Protein AF-A0A9P6BAH3-F1 (afdb_monomer_lite)

pLDDT: mean 80.82, std 15.64, range [37.38, 98.0]

Radius of gyration: 40.88 Å; chains: 1; bounding box: 86×35×108 Å

InterPro domains:
  IPR013950 Kinetochore Mis14/Nsl1 [PF08641] (66-162)
  IPR013950 Kinetochore Mis14/Nsl1 [PTHR31749] (7-194)

Secondary structure (DSSP, 8-state):
-----TTGGGPEEES-HHHHHHHHHHHHHHHHHHHHHHH-TTS-HHHHHHHHHHHHHHHHHHHHHHGGGEEETTB-TTT---TTSPPPP-HHHHHHHHHHHHHHHHHHHHHHHHHHHHHHHHHHHHHHHHHHHHHHHHHS-------------S--TTHHHHHHHHHHHHHHHHHHHHHHHHHHHHHHHHHHHHHHHHHH--

Organism: NCBI:txid1448309

Sequence (202 aa):
MDSPSREESSLIEIGTHEDWEQIKRNFADAIDVVLDAQLGPNASGAVREALRQHLFVWRDATFGLARSNIRVNGVNPDEAPDEQDMEPFDERLNLNVWALDHERHAWDGRLAELRRNGPQKLREITEEVLQSERTAEYQLPTLVGDEEDYNYPPNIPRLEEVIHTHHETMVQGQDIRARAPRLIGEVERALELVVEMGRLEG

Foldseek 3Di:
DDDPDPVLPQAAEDAAPVVVVVVLVVVLVVVLVVLCVVCDPPHDPVVSVVVSVVVVVVSVVVCVVCQVRYDYNNHRPVPDDDPPPDDRDDPVVVVVVVVVVVVVVVVVVVVVVCVVCVVVVVVVVVVVVVVVVVVVVVVPPPCPDDPDDPPPVPDPDCPVVVVVVVVVVVVVVVVCVVCVVVVVVVVVVVVVVVVVVVVVVD

Structure (mmCIF, N/CA/C/O backbone):
data_AF-A0A9P6BAH3-F1
#
_entry.id   AF-A0A9P6BAH3-F1
#
loop_
_atom_site.group_PDB
_atom_site.id
_atom_site.type_symbol
_atom_site.label_atom_id
_atom_site.label_alt_id
_atom_site.label_comp_id
_atom_site.label_asym_id
_atom_site.label_entity_id
_atom_site.label_seq_id
_atom_site.pdbx_PDB_ins_code
_atom_site.Cartn_x
_atom_site.Cartn_y
_atom_site.Cartn_z
_atom_site.occupancy
_atom_site.B_iso_or_equiv
_atom_site.auth_seq_id
_atom_site.auth_comp_id
_atom_site.auth_asym_id
_atom_site.auth_atom_id
_atom_site.pdbx_PDB_model_num
ATOM 1 N N . MET A 1 1 ? 20.891 -6.153 8.790 1.00 37.38 1 MET A N 1
ATOM 2 C CA . MET A 1 1 ? 19.708 -6.936 8.388 1.00 37.38 1 MET A CA 1
ATOM 3 C C . MET A 1 1 ? 18.993 -7.303 9.665 1.00 37.38 1 MET A C 1
ATOM 5 O O . MET A 1 1 ? 19.229 -8.372 10.211 1.00 37.38 1 MET A O 1
ATOM 9 N N . ASP A 1 2 ? 18.207 -6.360 10.171 1.00 39.91 2 ASP A N 1
ATOM 10 C CA . ASP A 1 2 ? 17.298 -6.619 11.278 1.00 39.91 2 ASP A CA 1
ATOM 11 C C . ASP A 1 2 ? 16.067 -7.289 10.678 1.00 39.91 2 ASP A C 1
ATOM 13 O O . ASP A 1 2 ? 15.438 -6.764 9.761 1.00 39.91 2 ASP A O 1
ATOM 17 N N . SER A 1 3 ? 15.815 -8.524 11.098 1.00 41.78 3 SER A N 1
ATOM 18 C CA . SER A 1 3 ? 14.580 -9.221 10.746 1.00 41.78 3 SER A CA 1
ATOM 19 C C . SER A 1 3 ? 13.432 -8.501 11.458 1.00 41.78 3 SER A C 1
ATOM 21 O O . SER A 1 3 ? 13.612 -8.206 12.641 1.00 41.78 3 SER A O 1
ATOM 23 N N . PRO A 1 4 ? 12.281 -8.225 10.814 1.00 50.22 4 PRO A N 1
ATOM 24 C CA . PRO A 1 4 ? 11.117 -7.750 11.546 1.00 50.22 4 PRO A CA 1
ATOM 25 C C . PRO A 1 4 ? 10.772 -8.824 12.573 1.00 50.22 4 PRO A C 1
ATOM 27 O O . PRO A 1 4 ? 10.542 -9.996 12.249 1.00 50.22 4 PRO A O 1
ATOM 30 N N . SER A 1 5 ? 10.909 -8.444 13.835 1.00 44.91 5 SER A N 1
ATOM 31 C CA . SER A 1 5 ? 10.737 -9.317 14.977 1.00 44.91 5 SER A CA 1
ATOM 32 C C . SER A 1 5 ? 9.356 -9.952 14.909 1.00 44.91 5 SER A C 1
ATOM 34 O O . SER A 1 5 ? 8.346 -9.286 14.709 1.00 44.91 5 SER A O 1
ATOM 36 N N . ARG A 1 6 ? 9.318 -11.259 15.150 1.00 44.72 6 ARG A N 1
ATOM 37 C CA . ARG A 1 6 ? 8.140 -12.139 15.242 1.00 44.72 6 ARG A CA 1
ATOM 38 C C . ARG A 1 6 ? 7.084 -11.704 16.285 1.00 44.72 6 ARG A C 1
ATOM 40 O O . ARG A 1 6 ? 6.179 -12.469 16.588 1.00 44.72 6 ARG A O 1
ATOM 47 N N . GLU A 1 7 ? 7.237 -10.519 16.864 1.00 48.88 7 GLU A N 1
ATOM 48 C CA . GLU A 1 7 ? 6.351 -9.881 17.837 1.00 48.88 7 GLU A CA 1
ATOM 49 C C . GLU A 1 7 ? 5.241 -9.062 17.158 1.00 48.88 7 GLU A C 1
ATOM 51 O O . GLU A 1 7 ? 4.189 -8.861 17.756 1.00 48.88 7 GLU A O 1
ATOM 56 N N . GLU A 1 8 ? 5.407 -8.671 15.889 1.00 51.00 8 GLU A N 1
ATOM 57 C CA . GLU A 1 8 ? 4.373 -7.946 15.130 1.00 51.00 8 GLU A CA 1
ATOM 58 C C . GLU A 1 8 ? 3.183 -8.836 14.721 1.00 51.00 8 GLU A C 1
ATOM 60 O O . GLU A 1 8 ? 2.104 -8.334 14.427 1.00 51.00 8 GLU A O 1
ATOM 65 N N . SER A 1 9 ? 3.322 -10.168 14.756 1.00 52.59 9 SER A N 1
ATOM 66 C CA . SER A 1 9 ? 2.294 -11.100 14.258 1.00 52.59 9 SER A CA 1
ATOM 67 C C . SER A 1 9 ? 1.081 -11.300 15.178 1.00 52.59 9 SER A C 1
ATOM 69 O O . SER A 1 9 ? 0.198 -12.086 14.840 1.00 52.59 9 SER A O 1
ATOM 71 N N . SER A 1 10 ? 1.047 -10.647 16.342 1.00 61.16 10 SER A N 1
ATOM 72 C CA . SER A 1 10 ? -0.058 -10.760 17.309 1.00 61.16 10 SER A CA 1
ATOM 73 C C . SER A 1 10 ? -0.828 -9.452 17.509 1.00 61.16 10 SER A C 1
ATOM 75 O O . SER A 1 10 ? -1.745 -9.422 18.330 1.00 61.16 10 SER A O 1
ATOM 77 N N . LEU A 1 11 ? -0.461 -8.378 16.800 1.00 69.31 11 LEU A N 1
ATOM 78 C CA . LEU A 1 11 ? -1.165 -7.103 16.889 1.00 69.31 11 LEU A CA 1
ATOM 79 C C . LEU A 1 11 ? -2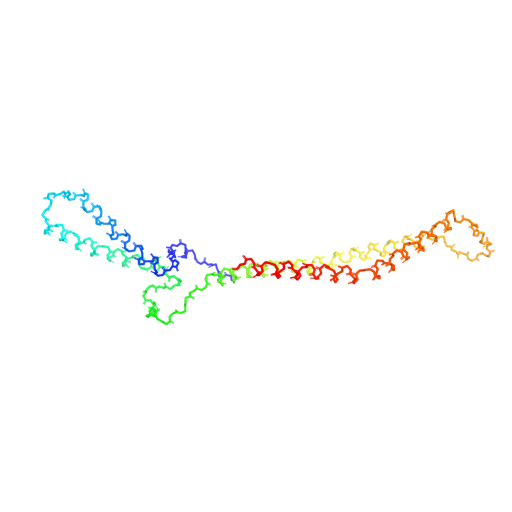.343 -7.082 15.916 1.00 69.31 11 LEU A C 1
ATOM 81 O O . LEU A 1 11 ? -2.218 -7.441 14.748 1.00 69.31 11 LEU A O 1
ATOM 85 N N . ILE A 1 12 ? -3.500 -6.666 16.424 1.00 77.62 12 ILE A N 1
ATOM 86 C CA . ILE A 1 12 ? -4.718 -6.496 15.639 1.00 77.62 12 ILE A CA 1
ATOM 87 C C . ILE A 1 12 ? -4.767 -5.041 15.187 1.00 77.62 12 ILE A C 1
ATOM 89 O O . ILE A 1 12 ? -4.839 -4.128 16.012 1.00 77.62 12 ILE A O 1
ATOM 93 N N . GLU A 1 13 ? -4.729 -4.829 13.878 1.00 79.25 13 GLU A N 1
ATOM 94 C CA . GLU A 1 13 ? -4.853 -3.507 13.274 1.00 79.25 13 GLU A CA 1
ATOM 95 C C . GLU A 1 13 ? -6.313 -3.240 12.908 1.00 79.25 13 GLU A C 1
ATOM 97 O O . GLU A 1 13 ? -6.967 -4.044 12.241 1.00 79.25 13 GLU A O 1
ATOM 102 N N . ILE A 1 14 ? -6.831 -2.110 13.377 1.00 80.75 14 ILE A N 1
ATOM 103 C CA . ILE A 1 14 ? -8.156 -1.599 13.043 1.00 80.75 14 ILE A CA 1
ATOM 104 C C . ILE A 1 14 ? -7.947 -0.362 12.175 1.00 80.75 14 ILE A C 1
ATOM 106 O O . ILE A 1 14 ? -7.228 0.558 12.575 1.00 80.75 14 ILE A O 1
ATOM 110 N N . GLY A 1 15 ? -8.560 -0.367 10.987 1.00 69.38 15 GLY A N 1
ATOM 111 C CA . GLY A 1 15 ? -8.357 0.663 9.966 1.00 69.38 15 GLY A CA 1
ATOM 112 C C . GLY A 1 15 ? -8.728 2.058 10.460 1.00 69.38 15 GLY A C 1
ATOM 113 O O . GLY A 1 15 ? -7.911 2.971 10.397 1.00 69.38 15 GLY A O 1
ATOM 114 N N . THR A 1 16 ? -9.922 2.218 11.039 1.00 75.25 16 THR A N 1
ATOM 115 C CA . THR A 1 16 ? -10.398 3.529 11.503 1.00 75.25 16 THR A CA 1
ATOM 116 C C . THR A 1 16 ? -10.801 3.544 12.979 1.00 75.25 16 THR A C 1
ATOM 118 O O . THR A 1 16 ? -11.166 2.527 13.574 1.00 75.25 16 THR A O 1
ATOM 121 N N . HIS A 1 17 ? -10.762 4.731 13.597 1.00 76.56 17 HIS A N 1
ATOM 122 C CA . HIS A 1 17 ? -11.306 4.920 14.947 1.00 76.56 17 HIS A CA 1
ATOM 123 C C . HIS A 1 17 ? -12.830 4.739 14.978 1.00 76.56 17 HIS A C 1
ATOM 125 O O . HIS A 1 17 ? -13.379 4.233 15.955 1.00 76.56 17 HIS A O 1
ATOM 131 N N . GLU A 1 18 ? -13.508 5.073 13.878 1.00 78.81 18 GLU A N 1
ATOM 132 C CA . GLU A 1 18 ? -14.941 4.836 13.724 1.00 78.81 18 GLU A CA 1
ATOM 133 C C . GLU A 1 18 ? -15.273 3.340 13.761 1.00 78.81 18 GLU A C 1
ATOM 135 O O . GLU A 1 18 ? -16.204 2.948 14.467 1.00 78.81 18 GLU A O 1
ATOM 140 N N . ASP A 1 19 ? -14.468 2.500 13.102 1.00 82.31 19 ASP A N 1
ATOM 141 C CA . ASP A 1 19 ? -14.609 1.041 13.158 1.00 82.31 19 ASP A CA 1
ATOM 142 C C . ASP A 1 19 ? -14.412 0.517 14.581 1.00 82.31 19 ASP A C 1
ATOM 144 O O . ASP A 1 19 ? -15.141 -0.369 15.029 1.00 82.31 19 ASP A O 1
ATOM 148 N N . TRP A 1 20 ? -13.462 1.081 15.330 1.00 85.62 20 TRP A N 1
ATOM 149 C CA . TRP A 1 20 ? -13.243 0.711 16.726 1.00 85.62 20 TRP A CA 1
ATOM 150 C C . TRP A 1 20 ? -14.454 1.032 17.608 1.00 85.62 20 TRP A C 1
ATOM 152 O O . TRP A 1 20 ? -14.932 0.177 18.361 1.00 85.62 20 TRP A O 1
ATOM 162 N N . GLU A 1 21 ? -15.008 2.236 17.473 1.00 84.81 21 GLU A N 1
ATOM 163 C CA . GLU A 1 21 ? -16.235 2.624 18.169 1.00 84.81 21 GLU A CA 1
ATOM 164 C C . GLU A 1 21 ? -17.454 1.831 17.676 1.00 84.81 21 GLU A C 1
ATOM 166 O O . GLU A 1 21 ? -18.371 1.524 18.442 1.00 84.81 21 GLU A O 1
ATOM 171 N N . GLN A 1 22 ? -17.479 1.428 16.408 1.00 87.56 22 GLN A N 1
ATOM 172 C CA . GLN A 1 22 ? -18.519 0.560 15.871 1.00 87.56 22 GLN A CA 1
ATOM 173 C C . GLN A 1 22 ? -18.429 -0.863 16.428 1.00 87.56 22 GLN A C 1
ATOM 175 O O . GLN A 1 22 ? -19.456 -1.429 16.795 1.00 87.56 22 GLN A O 1
ATOM 180 N N . ILE A 1 23 ? -17.228 -1.422 16.590 1.00 88.94 23 ILE A N 1
ATOM 181 C CA . ILE A 1 23 ? -17.016 -2.723 17.240 1.00 88.94 23 ILE A CA 1
ATOM 182 C C . ILE A 1 23 ? -17.515 -2.682 18.688 1.00 88.94 23 ILE A C 1
ATOM 184 O O . ILE A 1 23 ? -18.240 -3.586 19.110 1.00 88.94 23 ILE A O 1
ATOM 188 N N . LYS A 1 24 ? -17.196 -1.622 19.442 1.00 88.38 24 LYS A N 1
ATOM 189 C CA . LYS A 1 24 ? -17.695 -1.449 20.817 1.00 88.38 24 LYS A CA 1
ATOM 190 C C . LYS A 1 24 ? -19.220 -1.370 20.879 1.00 88.38 24 LYS A C 1
ATOM 192 O O . LYS A 1 24 ? -19.817 -1.988 21.763 1.00 88.38 24 LYS A O 1
ATOM 197 N N . ARG A 1 25 ? -19.844 -0.633 19.953 1.00 90.06 25 ARG A N 1
ATOM 198 C CA . ARG A 1 25 ? -21.309 -0.518 19.846 1.00 90.06 25 ARG A CA 1
ATOM 199 C C . ARG A 1 25 ? -21.954 -1.857 19.499 1.00 90.06 25 ARG A C 1
ATOM 201 O O . ARG A 1 25 ? -22.795 -2.327 20.253 1.00 90.06 25 ARG A O 1
ATOM 208 N N . ASN A 1 26 ? -21.472 -2.533 18.459 1.00 93.00 26 ASN A N 1
ATOM 209 C CA . ASN A 1 26 ? -21.977 -3.845 18.051 1.00 93.00 26 ASN A CA 1
ATOM 210 C C . ASN A 1 26 ? -21.852 -4.883 19.176 1.00 93.00 26 ASN A C 1
ATOM 212 O O . ASN A 1 26 ? -22.731 -5.723 19.358 1.00 93.00 26 ASN A O 1
ATOM 216 N N . PHE A 1 27 ? -20.764 -4.829 19.949 1.00 92.88 27 PHE A N 1
ATOM 217 C CA . PHE A 1 27 ? -20.574 -5.705 21.100 1.00 92.88 27 PHE A CA 1
ATOM 218 C C . PHE A 1 27 ? -21.550 -5.385 22.241 1.00 92.88 27 PHE A C 1
ATOM 220 O O . PHE A 1 27 ? -22.095 -6.303 22.850 1.00 92.88 27 PHE A O 1
ATOM 227 N N . ALA A 1 28 ? -21.801 -4.102 22.516 1.00 90.88 28 ALA A N 1
ATOM 228 C CA . ALA A 1 28 ? -22.813 -3.677 23.483 1.00 90.88 28 ALA A CA 1
ATOM 229 C C . ALA A 1 28 ? -24.219 -4.147 2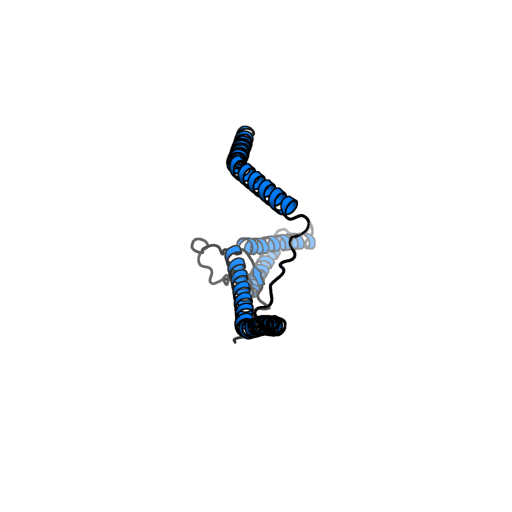3.077 1.00 90.88 28 ALA A C 1
ATOM 231 O O . ALA A 1 28 ? -24.928 -4.732 23.895 1.00 90.88 28 ALA A O 1
ATOM 232 N N . ASP A 1 29 ? -24.577 -3.982 21.805 1.00 93.06 29 ASP A N 1
ATOM 233 C CA . ASP A 1 29 ? -25.864 -4.427 21.271 1.00 93.06 29 ASP A CA 1
ATOM 234 C C . ASP A 1 29 ? -26.004 -5.954 21.364 1.00 93.06 29 ASP A C 1
ATOM 236 O O . ASP A 1 29 ? -27.046 -6.473 21.768 1.00 93.06 29 ASP A O 1
ATOM 240 N N . ALA A 1 30 ? -24.936 -6.699 21.060 1.00 93.44 30 ALA A N 1
ATOM 241 C CA . ALA A 1 30 ? -24.922 -8.154 21.191 1.00 93.44 30 ALA A CA 1
ATOM 242 C C . ALA A 1 30 ? -25.084 -8.614 22.649 1.00 93.44 30 ALA A C 1
ATOM 244 O O . ALA A 1 30 ? -25.802 -9.584 22.904 1.00 93.44 30 ALA A O 1
ATOM 245 N N . ILE A 1 31 ? -24.454 -7.921 23.607 1.00 91.94 31 ILE A N 1
ATOM 246 C CA . ILE A 1 31 ? -24.648 -8.177 25.041 1.00 91.94 31 ILE A CA 1
ATOM 247 C C . ILE A 1 31 ? -26.121 -8.025 25.403 1.00 91.94 31 ILE A C 1
ATOM 249 O O . ILE A 1 31 ? -26.676 -8.912 26.048 1.00 91.94 31 ILE A O 1
ATOM 253 N N . ASP A 1 32 ? -26.752 -6.934 24.976 1.00 90.00 32 ASP A N 1
ATOM 254 C CA . ASP A 1 32 ? -28.148 -6.652 25.296 1.00 90.00 32 ASP A CA 1
ATOM 255 C C . ASP A 1 32 ? -29.095 -7.702 24.701 1.00 90.00 32 ASP A C 1
ATOM 257 O O . ASP A 1 32 ? -29.974 -8.209 25.400 1.00 90.00 32 ASP A O 1
ATOM 261 N N . VAL A 1 33 ? -28.864 -8.119 23.453 1.00 91.88 33 VAL A N 1
ATOM 262 C CA . VAL A 1 33 ? -29.641 -9.187 22.801 1.00 91.88 33 VAL A CA 1
ATOM 263 C C . VAL A 1 33 ? -29.514 -10.516 23.554 1.00 91.88 33 VAL A C 1
ATOM 265 O O . VAL A 1 33 ? -30.513 -11.205 23.780 1.00 91.88 33 VAL A O 1
ATOM 268 N N . VAL A 1 34 ? -28.298 -10.893 23.963 1.00 91.75 34 VAL A N 1
ATOM 269 C CA . VAL A 1 34 ? -28.059 -12.140 24.709 1.00 91.75 34 VAL A CA 1
ATOM 270 C C . VAL A 1 34 ? -28.653 -12.065 26.114 1.00 91.75 34 VAL A C 1
ATOM 272 O O . VAL A 1 34 ? -29.244 -13.039 26.586 1.00 91.75 34 VAL A O 1
ATOM 275 N N . LEU A 1 35 ? -28.533 -10.914 26.775 1.00 89.25 35 LEU A N 1
ATOM 276 C CA . LEU A 1 35 ? -29.093 -10.663 28.098 1.00 89.25 35 LEU A CA 1
ATOM 277 C C . LEU A 1 35 ? -30.621 -10.800 28.079 1.00 89.25 35 LEU A C 1
ATOM 279 O O . LEU A 1 35 ? -31.188 -11.507 28.917 1.00 89.25 35 LEU A O 1
ATOM 283 N N . ASP A 1 36 ? -31.280 -10.194 27.092 1.00 88.38 36 ASP A N 1
ATOM 284 C CA . ASP A 1 36 ? -32.731 -10.269 26.920 1.00 88.38 36 ASP A CA 1
ATOM 285 C C . ASP A 1 36 ? -33.206 -11.692 26.594 1.00 88.38 36 ASP A C 1
ATOM 287 O O . ASP A 1 36 ? -34.223 -12.144 27.133 1.00 88.38 36 ASP A O 1
ATOM 291 N N . ALA A 1 37 ? -32.449 -12.434 25.779 1.00 89.00 37 ALA A N 1
ATOM 292 C CA . ALA A 1 37 ? -32.742 -13.834 25.479 1.00 89.00 37 ALA A CA 1
ATOM 293 C C . ALA A 1 37 ? -32.638 -14.744 26.721 1.00 89.00 37 ALA A C 1
ATOM 295 O O . ALA A 1 37 ? -33.427 -15.677 26.865 1.00 89.00 37 ALA A O 1
ATOM 296 N N . GLN A 1 38 ? -31.690 -14.471 27.626 1.00 88.12 38 GLN A N 1
ATOM 297 C CA . GLN A 1 38 ? -31.440 -15.273 28.834 1.00 88.12 38 GLN A CA 1
ATOM 298 C C . GLN A 1 38 ? -32.408 -14.958 29.985 1.00 88.12 38 GLN A C 1
ATOM 300 O O . GLN A 1 38 ? -32.833 -15.861 30.703 1.00 88.12 38 GLN A O 1
ATOM 305 N N . LEU A 1 39 ? -32.769 -13.686 30.182 1.00 85.00 39 LEU A N 1
ATOM 306 C CA . LEU A 1 39 ? -33.648 -13.260 31.281 1.00 85.00 39 LEU A CA 1
ATOM 307 C C . LEU A 1 39 ? -35.136 -13.523 31.003 1.00 85.00 39 LEU A C 1
ATOM 309 O O . LEU A 1 39 ? -35.935 -13.596 31.941 1.00 85.00 39 LEU A O 1
ATOM 313 N N . GLY A 1 40 ? -35.518 -13.676 29.732 1.00 79.81 40 GLY A N 1
ATOM 314 C CA . GLY A 1 40 ? -36.909 -13.848 29.325 1.00 79.81 40 GLY A CA 1
ATOM 315 C C . GLY A 1 40 ? -37.803 -12.642 29.680 1.00 79.81 40 GLY A C 1
ATOM 316 O O . GLY A 1 40 ? -37.355 -11.639 30.247 1.00 79.81 40 GLY A O 1
ATOM 317 N N . PRO A 1 41 ? -39.109 -12.706 29.362 1.00 78.06 41 PRO A N 1
ATOM 318 C CA . PRO A 1 41 ? -40.026 -11.579 29.557 1.00 78.06 41 PRO A CA 1
ATOM 319 C C . PRO A 1 41 ? -40.414 -11.328 31.025 1.00 78.06 41 PRO A C 1
ATOM 321 O O . PRO A 1 41 ? -40.928 -10.261 31.341 1.00 78.06 41 PRO A O 1
ATOM 324 N N . ASN A 1 42 ? -40.166 -12.284 31.926 1.00 77.75 42 ASN A N 1
ATOM 325 C CA . ASN A 1 42 ? -40.652 -12.247 33.313 1.00 77.75 42 ASN A CA 1
ATOM 326 C C . ASN A 1 42 ? -39.611 -11.754 34.331 1.00 77.75 42 ASN A C 1
ATOM 328 O O . ASN A 1 42 ? -39.890 -11.727 35.531 1.00 77.75 42 ASN A O 1
ATOM 332 N N . ALA A 1 43 ? -38.403 -11.399 33.891 1.00 77.56 43 ALA A N 1
ATOM 333 C CA . ALA A 1 43 ? -37.383 -10.886 34.792 1.00 77.56 43 ALA A CA 1
ATOM 334 C C . ALA A 1 43 ? -37.748 -9.496 35.333 1.00 77.56 43 ALA A C 1
ATOM 336 O O . ALA A 1 43 ? -38.181 -8.612 34.594 1.00 77.56 43 ALA A O 1
ATOM 337 N N . SER A 1 44 ? -37.510 -9.286 36.630 1.00 83.56 44 SER A N 1
ATOM 338 C CA . SER A 1 44 ? -37.638 -7.973 37.267 1.00 83.56 44 SER A CA 1
ATOM 339 C C . SER A 1 44 ? -36.722 -6.953 36.585 1.00 83.56 44 SER A C 1
ATOM 341 O O . SER A 1 44 ? -35.520 -7.195 36.444 1.00 83.56 44 SER A O 1
ATOM 343 N N . GLY A 1 45 ? -37.270 -5.793 36.210 1.00 84.00 45 GLY A N 1
ATOM 344 C CA . GLY A 1 45 ? -36.513 -4.718 35.557 1.00 84.00 45 GLY A CA 1
ATOM 345 C C . GLY A 1 45 ? -35.300 -4.251 36.370 1.00 84.00 45 GLY A C 1
ATOM 346 O O . GLY A 1 45 ? -34.262 -3.944 35.796 1.00 84.00 45 GLY A O 1
ATOM 347 N N . ALA A 1 46 ? -35.381 -4.303 37.704 1.00 86.00 46 ALA A N 1
ATOM 348 C CA . ALA A 1 46 ? -34.261 -3.965 38.583 1.00 86.00 46 ALA A CA 1
ATOM 349 C C . ALA A 1 46 ? -33.095 -4.966 38.478 1.00 86.00 46 ALA A C 1
ATOM 351 O O . ALA A 1 46 ? -31.933 -4.574 38.520 1.00 86.00 46 ALA A O 1
ATOM 352 N N . VAL A 1 47 ? -33.398 -6.258 38.311 1.00 85.50 47 VAL A N 1
ATOM 353 C CA . VAL A 1 47 ? -32.379 -7.308 38.136 1.00 85.50 47 VAL A CA 1
ATOM 354 C C . VAL A 1 47 ? -31.741 -7.204 36.753 1.00 85.50 47 VAL A C 1
ATOM 356 O O . VAL A 1 47 ? -30.528 -7.353 36.625 1.00 85.50 47 VAL A O 1
ATOM 359 N N . ARG A 1 48 ? -32.548 -6.900 35.728 1.00 87.25 48 ARG A N 1
ATOM 360 C CA . ARG A 1 48 ? -32.063 -6.673 34.361 1.00 87.25 48 ARG A CA 1
ATOM 361 C C . ARG A 1 48 ? -31.066 -5.517 34.312 1.00 87.25 48 ARG A C 1
ATOM 363 O O . ARG A 1 48 ? -29.982 -5.677 33.764 1.00 87.25 48 ARG A O 1
ATOM 370 N N . GLU A 1 49 ? -31.408 -4.393 34.933 1.00 88.00 49 GLU A N 1
ATOM 371 C CA . GLU A 1 49 ? -30.545 -3.212 34.942 1.00 88.00 49 GLU A CA 1
ATOM 372 C C . GLU A 1 49 ? -29.247 -3.446 35.731 1.00 88.00 49 GLU A C 1
ATOM 374 O O . GLU A 1 49 ? -28.167 -3.090 35.265 1.00 88.00 49 GLU A O 1
ATOM 379 N N . ALA A 1 50 ? -29.318 -4.131 36.878 1.00 90.50 50 ALA A N 1
ATOM 380 C CA . ALA A 1 50 ? -28.125 -4.480 37.650 1.00 90.50 50 ALA A CA 1
ATOM 381 C C . ALA A 1 50 ? -27.165 -5.395 36.863 1.00 90.50 50 ALA A C 1
ATOM 383 O O . ALA A 1 50 ? -25.957 -5.163 36.841 1.00 90.50 50 ALA A O 1
ATOM 384 N N . LEU A 1 51 ? -27.690 -6.418 36.177 1.00 89.75 51 LEU A N 1
ATOM 385 C CA . LEU A 1 51 ? -26.879 -7.306 35.337 1.00 89.75 51 LEU A CA 1
ATOM 386 C C . LEU A 1 51 ? -26.263 -6.567 34.150 1.00 89.75 51 LEU A C 1
ATOM 388 O O . LEU A 1 51 ? -25.087 -6.770 33.851 1.00 89.75 51 LEU A O 1
ATOM 392 N N . ARG A 1 52 ? -27.029 -5.679 33.511 1.00 90.81 52 ARG A N 1
ATOM 393 C CA . ARG A 1 52 ? -26.548 -4.838 32.415 1.00 90.81 52 ARG A CA 1
ATOM 394 C C . ARG A 1 52 ? -25.372 -3.963 32.856 1.00 90.81 52 ARG A C 1
ATOM 396 O O . ARG A 1 52 ? -24.350 -3.936 32.178 1.00 90.81 52 ARG A O 1
ATOM 403 N N . GLN A 1 53 ? -25.463 -3.320 34.020 1.00 91.62 53 GLN A N 1
ATOM 404 C CA . GLN A 1 53 ? -24.359 -2.525 34.573 1.00 91.62 53 GLN A CA 1
ATOM 405 C C . GLN A 1 53 ? -23.100 -3.368 34.803 1.00 91.62 53 GLN A C 1
ATOM 407 O O . GLN A 1 53 ? -22.007 -2.964 34.407 1.00 91.62 53 GLN A O 1
ATOM 412 N N . HIS A 1 54 ? -23.239 -4.563 35.382 1.00 91.88 54 HIS A N 1
ATOM 413 C CA . HIS A 1 54 ? -22.100 -5.464 35.572 1.00 91.88 54 HIS A CA 1
ATOM 414 C C . HIS A 1 54 ? -21.479 -5.928 34.247 1.00 91.88 54 HIS A C 1
ATOM 416 O O . HIS A 1 54 ? -20.254 -6.012 34.146 1.00 91.88 54 HIS A O 1
ATOM 422 N N . LEU A 1 55 ? -22.296 -6.186 33.224 1.00 91.50 55 LEU A N 1
ATOM 423 C CA . LEU A 1 55 ? -21.816 -6.563 31.895 1.00 91.50 55 LEU A CA 1
ATOM 424 C C . LEU A 1 55 ? -21.096 -5.414 31.190 1.00 91.50 55 LEU A C 1
ATOM 426 O O . LEU A 1 55 ? -20.084 -5.659 30.539 1.00 91.50 55 LEU A O 1
ATOM 430 N N . PHE A 1 56 ? -21.542 -4.169 31.366 1.00 90.56 56 PHE A N 1
ATOM 431 C CA . PHE A 1 56 ? -20.824 -3.006 30.844 1.00 90.56 56 PHE A CA 1
ATOM 432 C C . PHE A 1 56 ? -19.470 -2.796 31.524 1.00 90.56 56 PHE A C 1
ATOM 434 O O . PHE A 1 56 ? -18.479 -2.561 30.839 1.00 90.56 56 PHE A O 1
ATOM 441 N N . VAL A 1 57 ? -19.385 -2.987 32.843 1.00 93.38 57 VAL A N 1
ATOM 442 C CA . VAL A 1 57 ? -18.095 -2.960 33.552 1.00 93.38 57 VAL A CA 1
ATOM 443 C C . VAL A 1 57 ? -17.161 -4.060 33.036 1.00 93.38 57 VAL A C 1
ATOM 445 O O . VAL A 1 57 ? -15.975 -3.820 32.814 1.00 93.38 57 VAL A O 1
ATOM 448 N N . TRP A 1 58 ? -17.688 -5.265 32.805 1.00 92.75 58 TRP A N 1
ATOM 449 C CA . TRP A 1 58 ? -16.908 -6.369 32.244 1.00 92.75 58 TRP A CA 1
ATOM 450 C C . TRP A 1 58 ? -16.456 -6.100 30.803 1.00 92.75 58 TRP A C 1
ATOM 452 O O . TRP A 1 58 ? -15.300 -6.360 30.464 1.00 92.75 58 TRP A O 1
ATOM 462 N N . ARG A 1 59 ? -17.335 -5.537 29.967 1.00 91.56 59 ARG A N 1
ATOM 463 C CA . ARG A 1 59 ? -17.013 -5.078 28.611 1.00 91.56 59 ARG A CA 1
ATOM 464 C C . ARG A 1 59 ? -15.832 -4.112 28.648 1.00 91.56 59 ARG A C 1
ATOM 466 O O . ARG A 1 59 ? -14.855 -4.323 27.935 1.00 91.56 59 ARG A O 1
ATOM 473 N N . ASP A 1 60 ? -15.911 -3.084 29.487 1.00 89.25 60 ASP A N 1
ATOM 474 C CA . ASP A 1 60 ? -14.889 -2.039 29.559 1.00 89.25 60 ASP A CA 1
ATOM 475 C C . ASP A 1 60 ? -13.552 -2.598 30.056 1.00 89.25 60 ASP A C 1
ATOM 477 O O . ASP A 1 60 ? -12.503 -2.284 29.495 1.00 89.25 60 ASP A O 1
ATOM 481 N N . ALA A 1 61 ? -13.578 -3.511 31.032 1.00 90.25 61 ALA A N 1
ATOM 482 C CA . ALA A 1 61 ? -12.384 -4.230 31.473 1.00 90.25 61 ALA A CA 1
ATOM 483 C C . ALA A 1 61 ? -11.784 -5.108 30.359 1.00 90.25 61 ALA A C 1
ATOM 485 O O . ALA A 1 61 ? -10.565 -5.164 30.200 1.00 90.25 61 ALA A O 1
ATOM 486 N N . THR A 1 62 ? -12.627 -5.765 29.558 1.00 89.00 62 THR A N 1
ATOM 487 C CA . THR A 1 62 ? -12.193 -6.632 28.451 1.00 89.00 62 THR A CA 1
ATOM 488 C C . THR A 1 62 ? -11.543 -5.820 27.334 1.00 89.00 62 THR A C 1
ATOM 490 O O . THR A 1 62 ? -10.459 -6.172 26.872 1.00 89.00 62 THR A O 1
ATOM 493 N N . PHE A 1 63 ? -12.146 -4.694 26.944 1.00 87.81 63 PHE A N 1
ATOM 494 C CA . PHE A 1 63 ? -11.530 -3.779 25.983 1.00 87.81 63 PHE A CA 1
ATOM 495 C C . PHE A 1 63 ? -10.276 -3.109 26.544 1.00 87.81 63 PHE A C 1
ATOM 497 O O . PHE A 1 63 ? -9.335 -2.894 25.790 1.00 87.81 63 PHE A O 1
ATOM 504 N N . GLY A 1 64 ? -10.216 -2.850 27.854 1.00 85.75 64 GLY A N 1
ATOM 505 C CA . GLY A 1 64 ? -9.002 -2.389 28.529 1.00 85.75 64 GLY A CA 1
ATOM 506 C C . GLY A 1 64 ? -7.846 -3.389 28.423 1.00 85.75 64 GLY A C 1
ATOM 507 O O . GLY A 1 64 ? -6.726 -2.992 28.122 1.00 85.75 64 GLY A O 1
ATOM 508 N N . LEU A 1 65 ? -8.115 -4.687 28.593 1.00 86.06 65 LEU A N 1
ATOM 509 C CA . LEU A 1 65 ? -7.113 -5.748 28.417 1.00 86.06 65 LEU A CA 1
ATOM 510 C C . LEU A 1 65 ? -6.711 -5.945 26.950 1.00 86.06 65 LEU 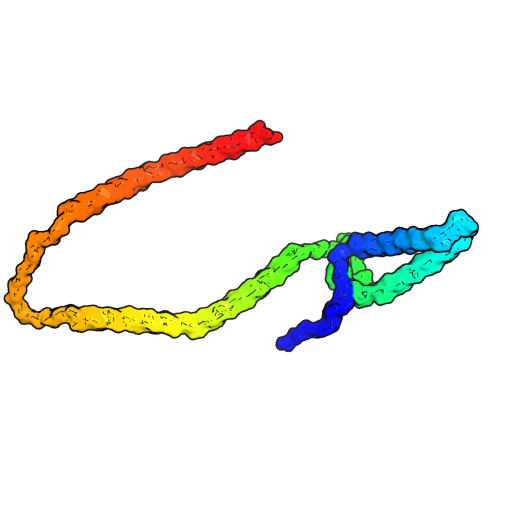A C 1
ATOM 512 O O . LEU A 1 65 ? -5.552 -6.226 26.661 1.00 86.06 65 LEU A O 1
ATOM 516 N N . ALA A 1 66 ? -7.657 -5.800 26.021 1.00 83.19 66 ALA A N 1
ATOM 517 C CA . ALA A 1 66 ? -7.385 -5.910 24.590 1.00 83.19 66 ALA A CA 1
ATOM 518 C C . ALA A 1 66 ? -6.610 -4.700 24.036 1.00 83.19 66 ALA A C 1
ATOM 520 O O . ALA A 1 66 ? -5.945 -4.818 23.010 1.00 83.19 66 ALA A O 1
ATOM 521 N N . ARG A 1 67 ? -6.657 -3.557 24.732 1.00 79.19 67 ARG A N 1
ATOM 522 C CA . ARG A 1 67 ? -6.098 -2.267 24.306 1.00 79.19 67 ARG A CA 1
ATOM 523 C C . ARG A 1 67 ? -4.603 -2.313 23.988 1.00 79.19 67 ARG A C 1
ATOM 525 O O . ARG A 1 67 ? -4.177 -1.647 23.057 1.00 79.19 67 ARG A O 1
ATOM 532 N N . SER A 1 68 ? -3.822 -3.128 24.703 1.00 77.12 68 SER A N 1
ATOM 533 C CA . SER A 1 68 ? -2.374 -3.269 24.467 1.00 77.12 68 SER A CA 1
ATOM 534 C C . SER A 1 68 ? -2.025 -4.001 23.170 1.00 77.12 68 SER A C 1
ATOM 536 O O . SER A 1 68 ? -0.893 -3.917 22.706 1.00 77.12 68 SER A O 1
ATOM 538 N N . ASN A 1 69 ? -2.974 -4.758 22.618 1.00 78.81 69 ASN A N 1
ATOM 539 C CA . ASN A 1 69 ? -2.773 -5.605 21.443 1.00 78.81 69 ASN A CA 1
ATOM 540 C C . ASN A 1 69 ? -3.502 -5.058 20.209 1.00 78.81 69 ASN A C 1
ATOM 542 O O . ASN A 1 69 ? -3.532 -5.726 19.176 1.00 78.81 69 ASN A O 1
ATOM 546 N N . ILE A 1 70 ? -4.114 -3.876 20.322 1.00 82.12 70 ILE A N 1
ATOM 547 C CA . ILE A 1 70 ? -4.906 -3.251 19.267 1.00 82.12 70 ILE A CA 1
ATOM 548 C C . ILE A 1 70 ? -4.247 -1.940 18.865 1.00 82.12 70 ILE A C 1
ATOM 550 O O . ILE A 1 70 ? -4.006 -1.071 19.702 1.00 82.12 70 ILE A O 1
ATOM 554 N N . ARG A 1 71 ? -4.014 -1.784 17.564 1.00 77.62 71 ARG A N 1
ATOM 555 C CA . ARG A 1 71 ? -3.622 -0.514 16.957 1.00 77.62 71 ARG A CA 1
ATOM 556 C C . ARG A 1 71 ? -4.785 0.021 16.158 1.00 77.62 71 ARG A C 1
ATOM 558 O O . ARG A 1 71 ? -5.342 -0.687 15.324 1.00 77.62 71 ARG A O 1
ATOM 565 N N . VAL A 1 72 ? -5.135 1.272 16.411 1.00 74.38 72 VAL A N 1
ATOM 566 C CA . VAL A 1 72 ? -6.116 1.990 15.605 1.00 74.38 72 VAL A CA 1
ATOM 567 C C . VAL A 1 72 ? -5.319 2.942 14.742 1.00 74.38 72 VAL A C 1
ATOM 569 O O . VAL A 1 72 ? -4.637 3.817 15.270 1.00 74.38 72 VAL A O 1
ATOM 572 N N . ASN A 1 73 ? -5.362 2.744 13.428 1.00 68.38 73 ASN A N 1
ATOM 573 C CA . ASN A 1 73 ? -4.637 3.594 12.492 1.00 68.38 73 ASN A CA 1
ATOM 574 C C . ASN A 1 73 ? -3.123 3.730 12.812 1.00 68.38 73 ASN A C 1
ATOM 576 O O . ASN A 1 73 ? -2.557 4.821 12.833 1.00 68.38 73 ASN A O 1
ATOM 580 N N . GLY A 1 74 ? -2.472 2.616 13.170 1.00 65.44 74 GLY A N 1
ATOM 581 C CA . GLY A 1 74 ? -1.034 2.569 13.480 1.00 65.44 74 GLY A CA 1
ATOM 582 C C . GLY A 1 74 ? -0.612 3.180 14.824 1.00 65.44 74 GLY A C 1
ATOM 583 O O . GLY A 1 74 ? 0.547 3.025 15.209 1.00 65.44 74 GLY A O 1
ATOM 584 N N . VAL A 1 75 ? -1.530 3.806 15.566 1.00 66.25 75 VAL A N 1
ATOM 585 C CA . VAL A 1 75 ? -1.262 4.439 16.864 1.00 66.25 75 VAL A CA 1
ATOM 586 C C . VAL A 1 75 ? -1.913 3.626 17.983 1.00 66.25 75 VAL A C 1
ATOM 588 O O . VAL A 1 75 ? -2.998 3.052 17.831 1.00 66.25 75 VAL A O 1
ATOM 591 N N . ASN A 1 76 ? -1.233 3.548 19.129 1.00 65.38 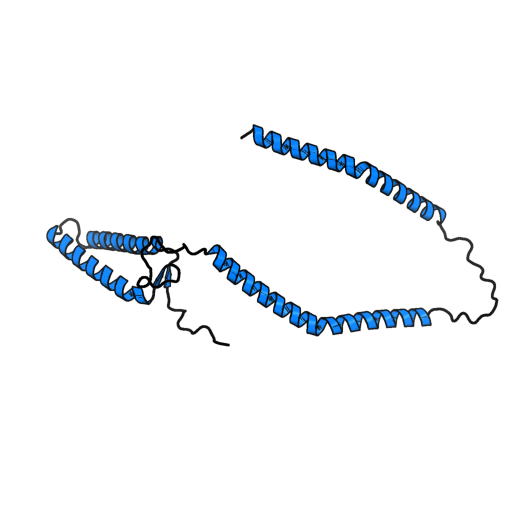76 ASN A N 1
ATOM 592 C CA . ASN A 1 76 ? -1.845 2.995 20.328 1.00 65.38 76 ASN A CA 1
ATOM 593 C C . ASN A 1 76 ? -2.954 3.946 20.800 1.00 65.38 76 ASN A C 1
ATOM 595 O O . ASN A 1 76 ? -2.720 5.147 20.918 1.00 65.38 76 ASN A O 1
ATOM 599 N N . PRO A 1 77 ? -4.141 3.444 21.159 1.00 62.66 77 PRO A N 1
ATOM 600 C CA . PRO A 1 77 ? -5.269 4.287 21.558 1.00 62.66 77 PRO A CA 1
ATOM 601 C C . PRO A 1 77 ? -5.036 5.107 22.847 1.00 62.66 77 PRO A C 1
ATOM 603 O O . PRO A 1 77 ? -5.916 5.868 23.234 1.00 62.66 77 PRO A O 1
ATOM 606 N N . ASP A 1 78 ? -3.906 4.940 23.543 1.00 60.84 78 ASP A N 1
ATOM 607 C CA . ASP A 1 78 ? -3.491 5.762 24.697 1.00 60.84 78 ASP A CA 1
ATOM 608 C C . ASP A 1 78 ? -2.629 6.972 24.303 1.00 60.84 78 ASP A C 1
ATOM 610 O O . ASP A 1 78 ? -2.515 7.923 25.071 1.00 60.84 78 ASP A O 1
ATOM 614 N N . GLU A 1 79 ? -2.029 6.936 23.112 1.00 58.53 79 GLU A N 1
ATOM 615 C CA . GLU A 1 79 ? -1.147 7.981 22.581 1.00 58.53 79 GLU A CA 1
ATOM 616 C C . GLU A 1 79 ? -1.833 8.849 21.523 1.00 58.53 79 GLU A C 1
ATOM 618 O O . GLU A 1 79 ? -1.223 9.799 21.046 1.00 58.53 79 GLU A O 1
ATOM 623 N N . ALA A 1 80 ? -3.083 8.543 21.161 1.00 55.31 80 ALA A N 1
ATOM 624 C CA . ALA A 1 80 ? -3.880 9.368 20.266 1.00 55.31 80 ALA A CA 1
ATOM 625 C C . ALA A 1 80 ? -4.141 10.740 20.928 1.00 55.31 80 ALA A C 1
ATOM 627 O O . ALA A 1 80 ? -4.883 10.788 21.914 1.00 55.31 80 ALA A O 1
ATOM 628 N N . PRO A 1 81 ? -3.548 11.853 20.444 1.00 52.91 81 PRO A N 1
ATOM 629 C CA . PRO A 1 81 ? -3.988 13.183 20.850 1.00 52.91 81 PRO A CA 1
ATOM 630 C C . PRO A 1 81 ? -5.450 13.389 20.430 1.00 52.91 81 PRO A C 1
ATOM 632 O O . PRO A 1 81 ? -5.956 12.670 19.565 1.00 52.91 81 PRO A O 1
ATOM 635 N N . ASP A 1 82 ? -6.126 14.348 21.066 1.00 56.16 82 ASP A N 1
ATOM 636 C CA . ASP A 1 82 ? -7.524 14.688 20.787 1.00 56.16 82 ASP A CA 1
ATOM 637 C C . ASP A 1 82 ? -7.804 14.698 19.270 1.00 56.16 82 ASP A C 1
ATOM 639 O O . ASP A 1 82 ? -7.021 15.250 18.493 1.00 56.16 82 ASP A O 1
ATOM 643 N N . GLU A 1 83 ? -8.925 14.081 18.865 1.00 53.19 83 GLU A N 1
ATOM 644 C CA . GLU A 1 83 ? -9.373 13.760 17.489 1.00 53.19 83 GLU A CA 1
ATOM 645 C C . GLU A 1 83 ? -9.257 14.894 16.444 1.00 53.19 83 GLU A C 1
ATOM 647 O O . GLU A 1 83 ? -9.474 14.667 15.257 1.00 53.19 83 GLU A O 1
ATOM 652 N N . GLN A 1 84 ? -8.955 16.122 16.866 1.00 54.34 84 GLN A N 1
ATOM 653 C CA . GLN A 1 84 ? -8.967 17.331 16.049 1.00 54.34 84 GLN A CA 1
ATOM 654 C C . GLN A 1 84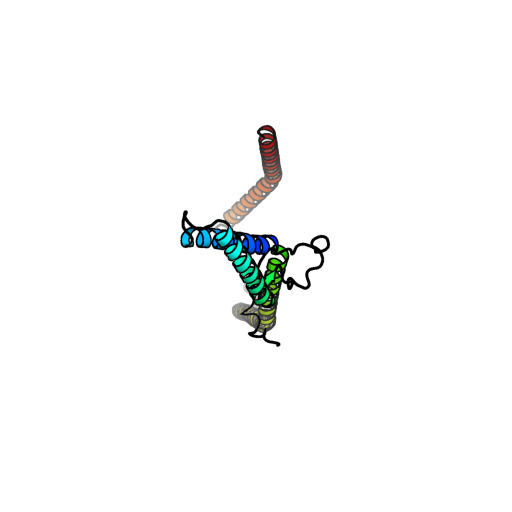 ? -7.610 17.668 15.409 1.00 54.34 84 GLN A C 1
ATOM 656 O O . GLN A 1 84 ? -7.606 18.381 14.408 1.00 54.34 84 GLN A O 1
ATOM 661 N N . ASP A 1 85 ? -6.493 17.136 15.925 1.00 54.16 85 ASP A N 1
ATOM 662 C CA . ASP A 1 85 ? -5.139 17.513 15.474 1.00 54.16 85 ASP A CA 1
ATOM 663 C C . ASP A 1 85 ? -4.363 16.387 14.756 1.00 54.16 85 ASP A C 1
ATOM 665 O O . ASP A 1 85 ? -3.228 16.605 14.324 1.00 54.16 85 ASP A O 1
ATOM 669 N N . MET A 1 86 ? -4.941 15.189 14.591 1.00 58.75 86 MET A N 1
ATOM 670 C CA . MET A 1 86 ? -4.305 14.126 13.799 1.00 58.75 86 MET A CA 1
ATOM 671 C C . MET A 1 86 ? -4.714 14.187 12.333 1.00 58.75 86 MET A C 1
ATOM 673 O O . MET A 1 86 ? -5.887 14.064 11.984 1.00 58.75 86 MET A O 1
ATOM 677 N N . GLU A 1 87 ? -3.709 14.305 11.469 1.00 64.06 87 GLU A N 1
ATOM 678 C CA . GLU A 1 87 ? -3.872 14.074 10.040 1.00 64.06 87 GLU A CA 1
ATOM 679 C C . GLU A 1 87 ? -4.375 12.634 9.808 1.00 64.06 87 GLU A C 1
ATOM 681 O O . GLU A 1 87 ? -3.775 11.684 10.326 1.00 64.06 87 GLU A O 1
ATOM 686 N N . PRO A 1 88 ? -5.484 12.443 9.067 1.00 66.19 88 PRO A N 1
ATOM 687 C CA . PRO A 1 88 ? -5.982 11.114 8.746 1.00 66.19 88 PRO A CA 1
ATOM 688 C C . PRO A 1 88 ? -4.952 10.372 7.890 1.00 66.19 88 PRO A C 1
ATOM 690 O O . PRO A 1 88 ? -4.368 10.935 6.965 1.00 66.19 88 PRO A O 1
ATOM 693 N N . PHE A 1 89 ? -4.729 9.097 8.194 1.00 61.50 89 PHE A N 1
ATOM 694 C CA . PHE A 1 89 ? -3.743 8.297 7.475 1.00 61.50 89 PHE A CA 1
ATOM 695 C C . PHE A 1 89 ? -4.209 8.017 6.047 1.00 61.50 89 PHE A C 1
ATOM 697 O O . PHE A 1 89 ? -5.315 7.523 5.821 1.00 61.50 89 PHE A O 1
ATOM 704 N N . ASP A 1 90 ? -3.348 8.309 5.076 1.00 78.62 90 ASP A N 1
ATOM 705 C CA . ASP A 1 90 ? -3.603 7.994 3.676 1.00 78.62 90 ASP A CA 1
ATOM 706 C C . ASP A 1 90 ? -3.104 6.574 3.360 1.00 78.62 90 ASP A C 1
ATOM 708 O O . ASP A 1 90 ? -1.935 6.333 3.044 1.00 78.62 90 ASP A O 1
ATOM 712 N N . GLU A 1 91 ? -4.017 5.605 3.432 1.00 74.06 91 GLU A N 1
ATOM 713 C CA . GLU A 1 91 ? -3.739 4.202 3.108 1.00 74.06 91 GLU A CA 1
ATOM 714 C C . GLU A 1 91 ? -3.264 4.014 1.665 1.00 74.06 91 GLU A C 1
ATOM 716 O O . GLU A 1 91 ? -2.419 3.158 1.391 1.00 74.06 91 GLU A O 1
ATOM 721 N N . ARG A 1 92 ? -3.769 4.826 0.725 1.00 77.00 92 ARG A N 1
ATOM 722 C CA . ARG A 1 92 ? -3.332 4.758 -0.674 1.00 77.00 92 ARG A CA 1
ATOM 723 C C . ARG A 1 92 ? -1.888 5.203 -0.774 1.00 77.00 92 ARG A C 1
ATOM 725 O O . ARG A 1 92 ? -1.120 4.583 -1.505 1.00 77.00 92 ARG A O 1
ATOM 732 N N . LEU A 1 93 ? -1.510 6.239 -0.031 1.00 82.38 93 LEU A N 1
ATOM 733 C CA . LEU A 1 93 ? -0.126 6.679 0.045 1.00 82.38 93 LEU A CA 1
ATOM 734 C C . LEU A 1 93 ? 0.769 5.580 0.624 1.00 82.38 93 LEU A C 1
ATOM 736 O O . LEU A 1 93 ? 1.808 5.296 0.036 1.00 82.38 93 LEU A O 1
ATOM 740 N N . ASN A 1 94 ? 0.359 4.910 1.700 1.00 83.50 94 ASN A N 1
ATOM 741 C CA . ASN A 1 94 ? 1.151 3.826 2.285 1.00 83.50 94 ASN A CA 1
ATOM 742 C C . ASN A 1 94 ? 1.309 2.629 1.330 1.00 83.50 94 ASN A C 1
ATOM 744 O O . ASN A 1 94 ? 2.423 2.157 1.101 1.00 83.50 94 ASN A O 1
ATOM 748 N N . LEU A 1 95 ? 0.220 2.186 0.696 1.00 86.81 95 LEU A N 1
ATOM 749 C CA . LEU A 1 95 ? 0.268 1.131 -0.321 1.00 86.81 95 LEU A CA 1
ATOM 750 C C . LEU A 1 95 ? 1.161 1.525 -1.503 1.00 86.81 95 LEU A C 1
ATOM 752 O O . LEU A 1 95 ? 1.930 0.699 -1.995 1.00 86.81 95 LEU A O 1
ATOM 756 N N . ASN A 1 96 ? 1.111 2.789 -1.928 1.00 92.94 96 ASN A N 1
ATOM 757 C CA . ASN A 1 96 ? 1.986 3.306 -2.976 1.00 92.94 96 ASN A CA 1
ATOM 758 C C . ASN A 1 96 ? 3.454 3.303 -2.540 1.00 92.94 96 ASN A C 1
ATOM 760 O O . ASN A 1 96 ? 4.311 2.928 -3.333 1.00 92.94 96 ASN A O 1
ATOM 764 N N . VAL A 1 97 ? 3.757 3.685 -1.297 1.00 93.69 97 VAL A N 1
ATOM 765 C CA . VAL A 1 97 ? 5.123 3.641 -0.752 1.00 93.69 97 VAL A CA 1
ATOM 766 C C . VAL A 1 97 ? 5.660 2.210 -0.783 1.00 93.69 97 VAL A C 1
ATOM 768 O O . VAL A 1 97 ? 6.773 1.990 -1.255 1.00 93.69 97 VAL A O 1
ATOM 771 N N . TRP A 1 98 ? 4.856 1.232 -0.366 1.00 92.56 98 TRP A N 1
ATOM 772 C CA . TRP A 1 98 ? 5.243 -0.181 -0.386 1.00 92.56 98 TRP A CA 1
ATOM 773 C C . TRP A 1 98 ? 5.423 -0.716 -1.807 1.00 92.56 98 TRP A C 1
ATOM 775 O O . TRP A 1 98 ? 6.394 -1.418 -2.092 1.00 92.56 98 TRP A O 1
ATOM 785 N N . ALA A 1 99 ? 4.515 -0.363 -2.718 1.00 93.75 99 ALA A N 1
ATOM 786 C CA . ALA A 1 99 ? 4.617 -0.744 -4.121 1.00 93.75 99 ALA A CA 1
ATOM 787 C C . ALA A 1 99 ? 5.886 -0.166 -4.768 1.00 93.75 99 ALA A C 1
ATOM 789 O O . ALA A 1 99 ? 6.629 -0.894 -5.426 1.00 93.75 99 ALA A O 1
ATOM 790 N N . LEU A 1 100 ? 6.176 1.116 -4.526 1.00 96.31 100 LEU A N 1
ATOM 791 C CA . LEU A 1 100 ? 7.367 1.792 -5.042 1.00 96.31 100 LEU A CA 1
ATOM 792 C C . LEU A 1 100 ? 8.659 1.206 -4.474 1.00 96.31 100 LEU A C 1
ATOM 794 O O . LEU A 1 100 ? 9.639 1.071 -5.206 1.00 96.31 100 LEU A O 1
ATOM 798 N N . ASP A 1 101 ? 8.677 0.842 -3.194 1.00 96.25 101 ASP A N 1
ATOM 799 C CA . ASP A 1 101 ? 9.843 0.207 -2.582 1.00 96.25 101 ASP A CA 1
ATOM 800 C C . ASP A 1 101 ? 10.101 -1.187 -3.175 1.00 96.25 101 ASP A C 1
ATOM 802 O O . ASP A 1 101 ? 11.231 -1.529 -3.539 1.00 96.25 101 ASP A O 1
ATOM 806 N N . HIS A 1 102 ? 9.037 -1.961 -3.403 1.00 96.50 102 HIS A N 1
ATOM 807 C CA . HIS A 1 102 ? 9.139 -3.249 -4.081 1.00 96.50 102 HIS A CA 1
ATOM 808 C C . HIS A 1 102 ? 9.645 -3.107 -5.525 1.00 96.50 102 HIS A C 1
ATOM 810 O O . HIS A 1 102 ? 10.547 -3.838 -5.949 1.00 96.50 102 HIS A O 1
ATOM 816 N N . GLU A 1 103 ? 9.112 -2.142 -6.279 1.00 96.94 103 GLU A N 1
ATOM 817 C CA . GLU A 1 103 ? 9.585 -1.835 -7.629 1.00 96.94 103 GLU A CA 1
ATOM 818 C C . GLU A 1 103 ? 11.052 -1.414 -7.627 1.00 96.94 103 GLU A C 1
ATOM 820 O O . GLU A 1 103 ? 11.833 -1.907 -8.443 1.00 96.94 103 GLU A O 1
ATOM 825 N N . ARG A 1 104 ? 11.455 -0.549 -6.693 1.00 97.38 104 ARG A N 1
ATOM 826 C CA . ARG A 1 104 ? 12.846 -0.123 -6.534 1.00 97.38 104 ARG A CA 1
ATOM 827 C C . ARG A 1 104 ? 13.766 -1.320 -6.317 1.00 97.38 104 ARG A C 1
ATOM 829 O O . ARG A 1 104 ? 14.767 -1.441 -7.021 1.00 97.38 104 ARG A O 1
ATOM 836 N N . HIS A 1 105 ? 13.418 -2.229 -5.410 1.00 97.25 105 HIS A N 1
ATOM 837 C CA . HIS A 1 105 ? 14.201 -3.440 -5.174 1.00 97.25 105 HIS A CA 1
ATOM 838 C C . HIS A 1 105 ? 14.295 -4.337 -6.415 1.00 97.25 105 HIS A C 1
ATOM 840 O O . HIS A 1 105 ? 15.370 -4.863 -6.722 1.00 97.25 105 HIS A O 1
ATOM 846 N N . ALA A 1 106 ? 13.206 -4.474 -7.175 1.00 97.38 106 ALA A N 1
ATOM 847 C CA . ALA A 1 106 ? 13.214 -5.211 -8.434 1.00 97.38 106 ALA A CA 1
ATOM 848 C C . ALA A 1 106 ? 14.118 -4.545 -9.488 1.00 97.38 106 ALA A C 1
ATOM 850 O O . ALA A 1 106 ? 14.867 -5.233 -10.190 1.00 97.38 106 ALA A O 1
ATOM 851 N N . TRP A 1 107 ? 14.086 -3.213 -9.592 1.00 97.88 107 TRP A N 1
ATOM 852 C CA . TRP A 1 107 ? 14.950 -2.452 -10.494 1.00 97.88 107 TRP A CA 1
ATOM 853 C C . TRP A 1 107 ? 16.422 -2.543 -10.104 1.00 97.88 107 TRP A C 1
ATOM 855 O O . TRP A 1 107 ? 17.257 -2.753 -10.983 1.00 97.88 107 TRP A O 1
ATOM 865 N N . ASP A 1 108 ? 16.740 -2.471 -8.813 1.00 98.00 108 ASP A N 1
ATOM 866 C CA . ASP A 1 108 ? 18.103 -2.644 -8.310 1.00 98.00 108 ASP A CA 1
ATOM 867 C C . ASP A 1 108 ? 18.644 -4.043 -8.644 1.00 98.00 108 ASP A C 1
ATOM 869 O O . ASP A 1 108 ? 19.776 -4.177 -9.121 1.00 98.00 108 ASP A O 1
ATOM 873 N N . GLY A 1 109 ? 17.814 -5.083 -8.492 1.00 97.81 109 GLY A N 1
ATOM 874 C CA . GLY A 1 109 ? 18.146 -6.452 -8.898 1.00 97.81 109 GLY A CA 1
ATOM 875 C C . GLY A 1 109 ? 18.419 -6.571 -10.400 1.00 97.81 109 GLY A C 1
ATOM 876 O O . GLY A 1 109 ? 19.485 -7.040 -10.807 1.00 97.81 109 GLY A O 1
ATOM 877 N N . ARG A 1 110 ? 17.506 -6.064 -11.238 1.00 97.25 110 ARG A N 1
ATOM 878 C CA . ARG A 1 110 ? 17.676 -6.050 -12.704 1.00 97.25 110 ARG A CA 1
ATOM 879 C C . ARG A 1 110 ? 18.919 -5.276 -13.131 1.00 97.25 110 ARG A C 1
ATOM 881 O O . ARG A 1 110 ? 19.632 -5.704 -14.036 1.00 97.25 110 ARG A O 1
ATOM 888 N N . LEU A 1 111 ? 19.201 -4.146 -12.488 1.00 97.88 111 LEU A N 1
ATOM 889 C CA . LEU A 1 111 ? 20.373 -3.332 -12.783 1.00 97.88 111 LEU A CA 1
ATOM 890 C C . LEU A 1 111 ? 21.666 -4.057 -12.398 1.00 97.88 111 LEU A C 1
ATOM 892 O O . LEU A 1 111 ? 22.640 -3.999 -13.149 1.00 97.88 111 LEU A O 1
ATOM 896 N N . ALA A 1 112 ? 21.690 -4.758 -11.264 1.00 97.75 112 ALA A N 1
ATOM 897 C CA . ALA A 1 112 ? 22.829 -5.576 -10.860 1.00 97.75 112 ALA A CA 1
ATOM 898 C C . ALA A 1 112 ? 23.084 -6.723 -11.853 1.00 97.75 112 ALA A C 1
ATOM 900 O O . ALA A 1 112 ? 24.226 -6.936 -12.271 1.00 97.75 112 ALA A O 1
ATOM 901 N N . GLU A 1 113 ? 22.031 -7.412 -12.298 1.00 97.19 113 GLU A N 1
ATOM 902 C CA . GLU A 1 113 ? 22.128 -8.446 -13.333 1.00 97.19 113 GLU A CA 1
ATOM 903 C C . GLU A 1 113 ? 22.606 -7.883 -14.673 1.00 97.19 113 GLU A C 1
ATOM 905 O O . GLU A 1 113 ? 23.481 -8.469 -15.313 1.00 97.19 113 GLU A O 1
ATOM 910 N N . LEU A 1 114 ? 22.087 -6.724 -15.086 1.00 97.06 114 LEU A N 1
ATOM 911 C CA . LEU A 1 114 ? 22.503 -6.058 -16.316 1.00 97.06 114 LEU A CA 1
ATOM 912 C C . LEU A 1 114 ? 23.965 -5.606 -16.242 1.00 97.06 114 LEU A C 1
ATOM 914 O O . LEU A 1 114 ? 24.702 -5.777 -17.206 1.00 97.06 114 LEU A O 1
ATOM 918 N N . ARG A 1 115 ? 24.426 -5.086 -15.101 1.00 96.06 115 ARG A N 1
ATOM 919 C CA . ARG A 1 115 ? 25.841 -4.729 -14.896 1.00 96.06 115 ARG A CA 1
ATOM 920 C C . ARG A 1 115 ? 26.755 -5.950 -14.950 1.00 96.06 115 ARG A C 1
ATOM 922 O O . ARG A 1 115 ? 27.867 -5.848 -15.458 1.00 96.06 115 ARG A O 1
ATOM 929 N N . ARG A 1 116 ? 26.293 -7.097 -14.446 1.00 96.12 116 ARG A N 1
ATOM 930 C CA . ARG A 1 116 ? 27.056 -8.351 -14.448 1.00 96.12 116 ARG A CA 1
ATOM 931 C C . ARG A 1 116 ? 27.118 -8.993 -15.836 1.00 96.12 116 ARG A C 1
ATOM 933 O O . ARG A 1 116 ? 28.195 -9.372 -16.283 1.00 96.12 116 ARG A O 1
ATOM 940 N N . ASN A 1 117 ? 25.973 -9.110 -16.504 1.00 96.75 117 ASN A N 1
ATOM 941 C CA . ASN A 1 117 ? 25.820 -9.913 -17.720 1.00 96.75 117 ASN A CA 1
ATOM 942 C C . ASN A 1 117 ? 25.840 -9.068 -19.001 1.00 96.75 117 ASN A C 1
ATOM 944 O O . ASN A 1 117 ? 26.167 -9.574 -20.070 1.00 96.75 117 ASN A O 1
ATOM 948 N N . GLY A 1 118 ? 25.489 -7.784 -18.915 1.00 96.19 118 GLY A N 1
ATOM 949 C CA . GLY A 1 118 ? 25.435 -6.862 -20.051 1.00 96.19 118 GLY A CA 1
ATOM 950 C C . GLY A 1 118 ? 26.766 -6.747 -20.792 1.00 96.19 118 GLY A C 1
ATOM 951 O O . GLY A 1 118 ? 26.774 -6.953 -22.004 1.00 96.19 118 GLY A O 1
ATOM 952 N N . PRO A 1 119 ? 27.903 -6.515 -20.105 1.00 97.06 119 PRO A N 1
ATOM 953 C CA . PRO A 1 119 ? 29.206 -6.464 -20.765 1.00 97.06 119 PRO A CA 1
ATOM 954 C C . PRO A 1 119 ? 29.584 -7.774 -21.466 1.00 97.06 119 PRO A C 1
ATOM 956 O O . PRO A 1 119 ? 30.178 -7.736 -22.537 1.00 97.06 119 PRO A O 1
ATOM 959 N N . GLN A 1 120 ? 29.223 -8.928 -20.891 1.00 95.31 120 GLN A N 1
ATOM 960 C CA . GLN A 1 120 ? 29.509 -10.237 -21.488 1.00 95.31 120 GLN A CA 1
ATOM 961 C C . GLN A 1 120 ? 28.704 -10.453 -22.770 1.00 95.31 120 GLN A C 1
ATOM 963 O O . GLN A 1 120 ? 29.293 -10.739 -23.806 1.00 95.31 120 GLN A O 1
ATOM 968 N N . LYS A 1 121 ? 27.389 -10.202 -22.732 1.00 95.44 121 LYS A N 1
ATOM 969 C CA . LYS A 1 121 ? 26.522 -10.295 -23.917 1.00 95.44 121 LYS A CA 1
ATOM 970 C C . LYS A 1 121 ? 26.949 -9.332 -25.022 1.00 95.44 121 LYS A C 1
ATOM 972 O O . LYS A 1 121 ? 26.961 -9.701 -26.189 1.00 95.44 121 LYS A O 1
ATOM 977 N N . LEU A 1 122 ? 27.320 -8.100 -24.663 1.00 96.31 122 LEU A N 1
ATOM 978 C CA . LEU A 1 122 ? 27.848 -7.136 -25.631 1.00 96.31 122 LEU A CA 1
ATOM 979 C C . LEU A 1 122 ? 29.132 -7.654 -26.274 1.00 96.31 122 LEU A C 1
ATOM 981 O O . LEU A 1 122 ? 29.267 -7.566 -27.489 1.00 96.31 122 LEU A O 1
ATOM 985 N N . ARG A 1 123 ? 30.040 -8.232 -25.480 1.00 95.69 123 ARG A N 1
ATOM 986 C CA . ARG A 1 123 ? 31.279 -8.814 -25.996 1.00 95.69 123 ARG A CA 1
ATOM 987 C C . ARG A 1 123 ? 30.999 -9.936 -26.992 1.00 95.69 123 ARG A C 1
ATOM 989 O O . ARG A 1 123 ? 31.553 -9.904 -28.082 1.00 95.69 123 ARG A O 1
ATOM 996 N N . GLU A 1 124 ? 30.116 -10.868 -26.641 1.00 96.06 124 GLU A N 1
ATOM 997 C CA . GLU A 1 124 ? 29.706 -11.982 -27.507 1.00 96.06 124 GLU A CA 1
ATOM 998 C C . GLU A 1 124 ? 29.164 -11.480 -28.851 1.00 96.06 124 GLU A C 1
ATOM 1000 O O . GLU A 1 124 ? 29.651 -11.900 -29.897 1.00 96.06 124 GLU A O 1
ATOM 1005 N N . ILE A 1 125 ? 28.246 -10.507 -28.830 1.00 95.88 125 ILE A N 1
ATOM 1006 C CA . ILE A 1 125 ? 27.679 -9.911 -30.051 1.00 95.88 125 ILE A CA 1
ATOM 1007 C C . ILE A 1 125 ? 28.770 -9.220 -30.879 1.00 95.88 125 ILE A C 1
ATOM 1009 O O . ILE A 1 125 ? 28.827 -9.382 -32.095 1.00 95.88 125 ILE A O 1
ATOM 1013 N N . THR A 1 126 ? 29.663 -8.453 -30.244 1.00 95.81 126 THR A N 1
ATOM 1014 C CA . THR A 1 126 ? 30.748 -7.781 -30.977 1.00 95.81 126 THR A CA 1
ATOM 1015 C C . THR A 1 126 ? 31.748 -8.768 -31.572 1.00 95.81 126 THR A C 1
ATOM 1017 O O . THR A 1 126 ? 32.232 -8.550 -32.679 1.00 95.81 126 THR A O 1
ATOM 1020 N N . GLU A 1 127 ? 32.051 -9.860 -30.868 1.00 96.19 127 GLU A N 1
ATOM 1021 C CA . GLU A 1 127 ? 32.930 -10.915 -31.369 1.00 96.19 127 GLU A CA 1
ATOM 1022 C C . GLU A 1 127 ? 32.290 -11.636 -32.559 1.00 96.19 127 GLU A C 1
ATOM 1024 O O . GLU A 1 127 ? 32.978 -11.874 -33.547 1.00 96.19 127 GLU A O 1
ATOM 1029 N N . GLU A 1 128 ? 30.989 -11.924 -32.505 1.00 95.19 128 GLU A N 1
ATOM 1030 C CA . GLU A 1 128 ? 30.236 -12.526 -33.609 1.00 95.19 128 GLU A CA 1
ATOM 1031 C C . GLU A 1 128 ? 30.248 -11.637 -34.861 1.00 95.19 128 GLU A C 1
ATOM 1033 O O . GLU A 1 128 ? 30.568 -12.115 -35.950 1.00 95.19 128 GLU A O 1
ATOM 1038 N N . VAL A 1 129 ? 29.983 -10.333 -34.711 1.00 94.62 129 VAL A N 1
ATOM 1039 C CA . VAL A 1 129 ? 30.022 -9.374 -35.830 1.00 94.62 129 VAL A CA 1
ATOM 1040 C C . VAL A 1 129 ? 31.418 -9.318 -36.448 1.00 94.62 129 VAL A C 1
ATOM 1042 O O . VAL A 1 129 ? 31.559 -9.478 -37.659 1.00 94.62 129 VAL A O 1
ATOM 1045 N N . LEU A 1 130 ? 32.465 -9.180 -35.630 1.00 94.62 130 LEU A N 1
ATOM 1046 C CA . LEU A 1 130 ? 33.847 -9.144 -36.120 1.00 94.62 130 LEU A CA 1
ATOM 1047 C C . LEU A 1 130 ? 34.262 -10.460 -36.794 1.00 94.62 130 LEU A C 1
ATOM 1049 O O . LEU A 1 130 ? 35.034 -10.453 -37.753 1.00 94.62 130 LEU A O 1
ATOM 1053 N N . GLN A 1 131 ? 33.782 -11.602 -36.299 1.00 92.56 131 GLN A N 1
ATOM 1054 C CA . GLN A 1 131 ? 34.021 -12.896 -36.936 1.00 92.56 131 GLN A CA 1
ATOM 1055 C C . GLN A 1 131 ? 33.299 -12.999 -38.279 1.00 92.56 131 GLN A C 1
ATOM 1057 O O . GLN A 1 131 ? 33.909 -13.463 -39.240 1.00 92.56 131 GLN A O 1
ATOM 1062 N N . SER A 1 132 ? 32.051 -12.536 -38.363 1.00 88.38 132 SER A N 1
ATOM 1063 C CA . SER A 1 132 ? 31.284 -12.494 -39.609 1.00 88.38 132 SER A CA 1
ATOM 1064 C C . SER A 1 132 ? 31.923 -11.578 -40.653 1.00 88.38 132 SER A C 1
ATOM 1066 O O . SER A 1 132 ? 31.934 -11.912 -41.834 1.00 88.38 132 SER A O 1
ATOM 1068 N N . GLU A 1 133 ? 32.463 -10.429 -40.245 1.00 87.81 133 GLU A N 1
ATOM 1069 C CA . GLU A 1 133 ? 33.183 -9.529 -41.151 1.00 87.81 133 GLU A CA 1
ATOM 1070 C C . GLU A 1 133 ? 34.469 -10.173 -41.660 1.00 87.81 133 GLU A C 1
ATOM 1072 O O . GLU A 1 133 ? 34.721 -10.165 -42.861 1.00 87.81 133 GLU A O 1
ATOM 1077 N N . ARG A 1 134 ? 35.248 -10.811 -40.776 1.00 85.69 134 ARG A N 1
ATOM 1078 C CA . ARG A 1 134 ? 36.448 -11.543 -41.196 1.00 85.69 134 ARG A CA 1
ATOM 1079 C C . ARG A 1 134 ? 36.110 -12.659 -42.169 1.00 85.69 134 ARG A C 1
ATOM 1081 O O . ARG A 1 134 ? 36.778 -12.788 -43.185 1.00 85.69 134 ARG A O 1
ATOM 1088 N N . THR A 1 135 ? 35.110 -13.492 -41.883 1.00 82.31 135 THR A N 1
ATOM 1089 C CA . THR A 1 135 ? 34.743 -14.584 -42.796 1.00 82.31 135 THR A CA 1
ATOM 1090 C C . THR A 1 135 ? 34.228 -14.057 -44.129 1.00 82.31 135 THR A C 1
ATOM 1092 O O . THR A 1 135 ? 34.560 -14.648 -45.153 1.00 82.31 135 THR A O 1
ATOM 1095 N N . ALA A 1 136 ? 33.502 -12.936 -44.141 1.00 79.56 136 ALA A N 1
ATOM 1096 C CA . ALA A 1 136 ? 33.120 -12.250 -45.371 1.00 79.56 136 ALA A CA 1
ATOM 1097 C C . ALA A 1 136 ? 34.346 -11.718 -46.133 1.00 79.56 136 ALA A C 1
ATOM 1099 O O . ALA A 1 136 ? 34.433 -11.915 -47.339 1.00 79.56 136 ALA A O 1
ATOM 1100 N N . GLU A 1 137 ? 35.325 -11.125 -45.445 1.00 73.44 137 GLU A N 1
ATOM 1101 C CA . GLU A 1 137 ? 36.572 -10.629 -46.042 1.00 73.44 137 GLU A CA 1
ATOM 1102 C C . GLU A 1 137 ? 37.429 -11.766 -46.626 1.00 73.44 137 GLU A C 1
ATOM 1104 O O . GLU A 1 137 ? 37.954 -11.633 -47.726 1.00 73.44 137 GLU A O 1
ATOM 1109 N N . TYR A 1 138 ? 37.503 -12.922 -45.958 1.00 65.12 138 TYR A N 1
ATOM 1110 C CA . TYR A 1 138 ? 38.172 -14.121 -46.487 1.00 65.12 138 TYR A CA 1
ATOM 1111 C C . TYR A 1 138 ? 37.397 -14.805 -47.628 1.00 65.12 138 TYR A C 1
ATOM 1113 O O . TYR A 1 138 ? 37.990 -15.571 -48.387 1.00 65.12 138 TYR A O 1
ATOM 1121 N N . GLN A 1 139 ? 36.085 -14.575 -47.741 1.00 60.66 139 GLN A N 1
ATOM 1122 C CA . GLN A 1 139 ? 35.253 -15.062 -48.848 1.00 60.66 139 GLN A CA 1
ATOM 1123 C C . GLN A 1 139 ? 35.221 -14.103 -50.041 1.00 60.66 139 GLN A C 1
ATOM 1125 O O . GLN A 1 139 ? 34.754 -14.494 -51.113 1.00 60.66 139 GLN A O 1
ATOM 1130 N N . LEU A 1 140 ? 35.732 -12.878 -49.892 1.00 55.78 140 LEU A N 1
ATOM 1131 C CA . LEU A 1 140 ? 36.036 -12.042 -51.042 1.00 55.78 140 LEU A CA 1
ATOM 1132 C C . LEU A 1 140 ? 37.198 -12.707 -51.791 1.00 55.78 140 LEU A C 1
ATOM 1134 O O . LEU A 1 140 ? 38.243 -12.965 -51.188 1.00 55.78 140 LEU A O 1
ATOM 1138 N N . PRO A 1 141 ? 37.050 -13.007 -53.094 1.00 55.44 141 PRO A N 1
ATOM 1139 C CA . PRO A 1 141 ? 38.182 -13.424 -53.900 1.00 55.44 141 PRO A CA 1
ATOM 1140 C C . PRO A 1 141 ? 39.277 -12.375 -53.725 1.00 55.44 141 PRO A C 1
ATOM 1142 O O . PRO A 1 141 ? 39.017 -11.186 -53.916 1.00 55.44 141 PRO A O 1
ATOM 1145 N N . THR A 1 142 ? 40.483 -12.793 -53.339 1.00 54.62 142 THR A N 1
ATOM 1146 C CA . THR A 1 142 ? 41.663 -11.933 -53.408 1.00 54.62 142 THR A CA 1
ATOM 1147 C C . THR A 1 142 ? 41.721 -11.377 -54.821 1.00 54.62 142 THR A C 1
ATOM 1149 O O . THR A 1 142 ? 42.064 -12.107 -55.749 1.00 54.62 142 THR A O 1
ATOM 1152 N N . LEU A 1 143 ? 41.368 -10.101 -54.988 1.00 54.41 143 LEU A N 1
ATOM 1153 C CA . LEU A 1 143 ? 41.631 -9.345 -56.203 1.00 54.41 143 LEU A CA 1
ATOM 1154 C C . LEU A 1 143 ? 43.134 -9.084 -56.242 1.00 54.41 143 LEU A C 1
ATOM 1156 O O . LEU A 1 143 ? 43.621 -7.990 -55.962 1.00 54.41 143 LEU A O 1
ATOM 1160 N N . VAL A 1 144 ? 43.879 -10.155 -56.515 1.00 51.19 144 VAL A N 1
ATOM 1161 C CA . VAL A 1 144 ? 45.214 -10.064 -57.078 1.00 51.19 144 VAL A CA 1
ATOM 1162 C C . VAL A 1 144 ? 45.015 -9.297 -58.376 1.00 51.19 144 VAL A C 1
ATOM 1164 O O . VAL A 1 144 ? 44.216 -9.703 -59.215 1.00 51.19 144 VAL A O 1
ATOM 1167 N N . GLY A 1 145 ? 45.638 -8.125 -58.458 1.00 50.72 145 GLY A N 1
ATOM 1168 C CA . GLY A 1 145 ? 45.562 -7.262 -59.622 1.00 50.72 145 GLY A CA 1
ATOM 1169 C C . GLY A 1 145 ? 46.212 -7.932 -60.820 1.00 50.72 145 GLY A C 1
ATOM 1170 O O . GLY A 1 145 ? 47.383 -7.695 -61.083 1.00 50.72 145 GLY A O 1
ATOM 1171 N N . ASP A 1 146 ? 45.431 -8.730 -61.530 1.00 45.47 146 ASP A N 1
ATOM 1172 C CA . ASP A 1 146 ? 45.570 -8.910 -62.960 1.00 45.47 146 ASP A CA 1
ATOM 1173 C C . ASP A 1 146 ? 44.483 -8.043 -63.605 1.00 45.47 146 ASP A C 1
ATOM 1175 O O . ASP A 1 146 ? 43.342 -7.994 -63.136 1.00 45.47 146 ASP A O 1
ATOM 1179 N N . GLU A 1 147 ? 44.859 -7.275 -64.627 1.00 53.50 147 GLU A N 1
ATOM 1180 C CA . GLU A 1 147 ? 43.950 -6.504 -65.478 1.00 53.50 147 GLU A CA 1
ATOM 1181 C C . GLU A 1 147 ? 43.039 -7.464 -66.263 1.00 53.50 147 GLU A C 1
ATOM 1183 O O . GLU A 1 147 ? 43.168 -7.629 -67.474 1.00 53.50 147 GLU A O 1
ATOM 1188 N N . GLU A 1 148 ? 42.131 -8.145 -65.569 1.00 53.78 148 GLU A N 1
ATOM 1189 C CA . GLU A 1 148 ? 41.108 -8.970 -66.187 1.00 53.78 148 GLU A CA 1
ATOM 1190 C C . GLU A 1 148 ? 39.857 -8.122 -66.417 1.00 53.78 148 GLU A C 1
ATOM 1192 O O . GLU A 1 148 ? 39.249 -7.563 -65.504 1.00 53.78 148 GLU A O 1
ATOM 1197 N N . ASP A 1 149 ? 39.527 -8.005 -67.699 1.00 53.22 149 ASP A N 1
ATOM 1198 C CA . ASP A 1 149 ? 38.344 -7.387 -68.278 1.00 53.22 149 ASP A CA 1
ATOM 1199 C C . ASP A 1 149 ? 37.072 -7.825 -67.526 1.00 53.22 149 ASP A C 1
ATOM 1201 O O . ASP A 1 149 ? 36.529 -8.912 -67.749 1.00 53.22 149 ASP A O 1
ATOM 1205 N N . TYR A 1 150 ? 36.606 -6.993 -66.587 1.00 51.12 150 TYR A N 1
ATOM 1206 C CA . TYR A 1 150 ? 35.341 -7.207 -65.889 1.00 51.12 150 TYR A CA 1
ATOM 1207 C C . TYR A 1 150 ? 34.198 -7.080 -66.892 1.00 51.12 150 TYR A C 1
ATOM 1209 O O . TYR A 1 150 ? 33.619 -6.009 -67.087 1.00 51.12 150 TYR A O 1
ATOM 1217 N N . ASN A 1 151 ? 33.819 -8.206 -67.488 1.00 60.75 151 ASN A N 1
ATOM 1218 C CA . ASN A 1 151 ? 32.543 -8.347 -68.162 1.00 60.75 151 ASN A CA 1
ATOM 1219 C C . ASN A 1 151 ? 31.433 -8.312 -67.100 1.00 60.75 151 ASN A C 1
ATOM 1221 O O . ASN A 1 151 ? 30.980 -9.349 -66.610 1.00 60.75 151 ASN A O 1
ATOM 1225 N N . TYR A 1 152 ? 31.023 -7.104 -66.703 1.00 58.25 152 TYR A N 1
ATOM 1226 C CA . TYR A 1 152 ? 29.781 -6.899 -65.966 1.00 58.25 152 TYR A CA 1
ATOM 1227 C C . TYR A 1 152 ? 28.663 -7.592 -66.752 1.00 58.25 152 TYR A C 1
ATOM 1229 O O . TYR A 1 152 ? 28.465 -7.241 -67.917 1.00 58.25 152 TYR A O 1
ATOM 1237 N N . PRO A 1 153 ? 27.916 -8.553 -66.174 1.00 59.47 153 PRO A N 1
ATOM 1238 C CA . PRO A 1 153 ? 26.777 -9.126 -66.875 1.00 59.47 153 PRO A CA 1
ATOM 1239 C C . PRO A 1 153 ? 25.820 -7.972 -67.219 1.00 59.47 153 PRO A C 1
ATOM 1241 O O . PRO A 1 153 ? 25.319 -7.313 -66.306 1.00 59.47 153 PRO A O 1
ATOM 1244 N N . PRO A 1 154 ? 25.558 -7.685 -68.509 1.00 61.34 154 PRO A N 1
ATOM 1245 C CA . PRO A 1 154 ? 24.923 -6.434 -68.926 1.00 61.34 154 PRO A CA 1
ATOM 1246 C C . PRO A 1 154 ? 23.410 -6.409 -68.671 1.00 61.34 154 PRO A C 1
ATOM 1248 O O . PRO A 1 154 ? 22.689 -5.628 -69.284 1.00 61.34 154 PRO A O 1
ATOM 1251 N N . ASN A 1 155 ? 22.883 -7.283 -67.814 1.00 64.19 155 ASN A N 1
ATOM 1252 C CA . ASN A 1 155 ? 21.447 -7.424 -67.658 1.00 64.19 155 ASN A CA 1
ATOM 1253 C C . ASN A 1 155 ? 21.087 -7.947 -66.266 1.00 64.19 155 ASN A C 1
ATOM 1255 O O . ASN A 1 155 ? 21.046 -9.154 -66.037 1.00 64.19 155 ASN A O 1
ATOM 1259 N N . ILE A 1 156 ? 20.827 -7.028 -65.333 1.00 65.94 156 ILE A N 1
ATOM 1260 C CA . ILE A 1 156 ? 20.069 -7.348 -64.121 1.00 65.94 156 ILE A CA 1
ATOM 1261 C C . ILE A 1 156 ? 18.620 -7.551 -64.587 1.00 65.94 156 ILE A C 1
ATOM 1263 O O . ILE A 1 156 ? 17.989 -6.576 -65.011 1.00 65.94 156 ILE A O 1
ATOM 1267 N N . PRO A 1 157 ? 18.068 -8.780 -64.544 1.00 69.88 157 PRO A N 1
ATOM 1268 C CA . PRO A 1 157 ? 16.699 -9.008 -64.979 1.00 69.88 157 PRO A CA 1
ATOM 1269 C C . PRO A 1 157 ? 15.755 -8.135 -64.144 1.00 69.88 157 PRO A C 1
ATOM 1271 O O . PRO A 1 157 ? 15.842 -8.147 -62.918 1.00 69.88 157 PRO A O 1
ATOM 1274 N N . ARG A 1 158 ? 14.844 -7.409 -64.807 1.00 70.88 158 ARG A N 1
ATOM 1275 C CA . ARG A 1 158 ? 13.796 -6.565 -64.190 1.00 70.88 158 ARG A CA 1
ATOM 1276 C C . ARG A 1 158 ? 14.270 -5.279 -63.503 1.00 70.88 158 ARG A C 1
ATOM 1278 O O . ARG A 1 158 ? 13.523 -4.707 -62.714 1.00 70.88 158 ARG A O 1
ATOM 1285 N N . LEU A 1 159 ? 15.460 -4.770 -63.823 1.00 79.69 159 LEU A N 1
ATOM 1286 C CA . LEU A 1 159 ? 15.932 -3.487 -63.283 1.00 79.69 159 LEU A CA 1
ATOM 1287 C C . LEU A 1 159 ? 14.935 -2.337 -63.525 1.00 79.69 159 LEU A C 1
ATOM 1289 O O . LEU A 1 159 ? 14.679 -1.544 -62.624 1.00 79.69 159 LEU A O 1
ATOM 1293 N N . GLU A 1 160 ? 14.327 -2.282 -64.709 1.00 81.94 160 GLU A N 1
ATOM 1294 C CA . GLU A 1 160 ? 13.322 -1.264 -65.042 1.00 81.94 160 GLU A CA 1
ATOM 1295 C C . GLU A 1 160 ? 12.055 -1.390 -64.184 1.00 81.94 160 GLU A C 1
ATOM 1297 O O . GLU A 1 160 ? 11.528 -0.379 -63.723 1.00 81.94 160 GLU A O 1
ATOM 1302 N N . GLU A 1 161 ? 11.606 -2.614 -63.886 1.00 84.94 161 GLU A N 1
ATOM 1303 C CA . GLU A 1 161 ? 10.459 -2.856 -62.999 1.00 84.94 161 GLU A CA 1
ATOM 1304 C C . GLU A 1 161 ? 10.775 -2.426 -61.558 1.00 84.94 161 GLU A C 1
ATOM 1306 O O . GLU A 1 161 ? 9.938 -1.831 -60.878 1.00 84.94 161 GLU A O 1
ATOM 1311 N N . VAL A 1 162 ? 12.002 -2.672 -61.088 1.00 86.44 162 VAL A N 1
ATOM 1312 C CA . VAL A 1 162 ? 12.452 -2.252 -59.751 1.00 86.44 162 VAL A CA 1
ATOM 1313 C C . VAL A 1 162 ? 12.528 -0.728 -59.654 1.00 86.44 162 VAL A C 1
ATOM 1315 O O . VAL A 1 162 ? 12.054 -0.145 -58.680 1.00 86.44 162 VAL A O 1
ATOM 1318 N N . ILE A 1 163 ? 13.065 -0.059 -60.676 1.00 88.25 163 ILE A N 1
ATOM 1319 C CA . ILE A 1 163 ? 13.117 1.409 -60.722 1.00 88.25 163 ILE A CA 1
ATOM 1320 C C . ILE A 1 163 ? 11.700 1.990 -60.763 1.00 88.25 163 ILE A C 1
ATOM 1322 O O . ILE A 1 163 ? 11.407 2.958 -60.059 1.00 88.25 163 ILE A O 1
ATOM 1326 N N . HIS A 1 164 ? 10.805 1.383 -61.543 1.00 89.56 164 HIS A N 1
ATOM 1327 C CA . HIS A 1 164 ? 9.423 1.827 -61.660 1.00 89.56 164 HIS A CA 1
ATOM 1328 C C . HIS A 1 164 ? 8.653 1.679 -60.344 1.00 89.56 164 HIS A C 1
ATOM 1330 O O . HIS A 1 164 ? 8.094 2.657 -59.855 1.00 89.56 164 HIS A O 1
ATOM 1336 N N . THR A 1 165 ? 8.699 0.503 -59.713 1.00 90.75 165 THR A N 1
ATOM 1337 C CA . THR A 1 165 ? 8.030 0.253 -58.422 1.00 90.75 165 THR A CA 1
ATOM 1338 C C . THR A 1 165 ? 8.586 1.142 -57.308 1.00 90.75 165 THR A C 1
ATOM 1340 O O . THR A 1 165 ? 7.834 1.663 -56.480 1.00 90.75 165 THR A O 1
ATOM 1343 N N . HIS A 1 166 ? 9.895 1.407 -57.311 1.00 91.38 166 HIS A N 1
ATOM 1344 C CA . HIS A 1 166 ? 10.491 2.362 -56.383 1.00 91.38 166 HIS A CA 1
ATOM 1345 C C . HIS A 1 166 ? 9.964 3.786 -56.615 1.00 91.38 166 HIS A C 1
ATOM 1347 O O . HIS A 1 166 ? 9.585 4.473 -55.667 1.00 91.38 166 HIS A O 1
ATOM 1353 N N . HIS A 1 167 ? 9.865 4.224 -57.869 1.00 94.81 167 HIS A N 1
ATOM 1354 C CA . HIS A 1 167 ? 9.293 5.528 -58.184 1.00 94.81 167 HIS A CA 1
ATOM 1355 C C . HIS A 1 167 ? 7.813 5.624 -57.772 1.00 94.81 167 HIS A C 1
ATOM 1357 O O . HIS A 1 167 ? 7.404 6.614 -57.166 1.00 94.81 167 HIS A O 1
ATOM 1363 N N . GLU A 1 168 ? 7.009 4.593 -58.038 1.00 94.62 168 GLU A N 1
ATOM 1364 C CA . GLU A 1 168 ? 5.599 4.542 -57.632 1.00 94.62 168 GLU A CA 1
ATOM 1365 C C . GLU A 1 168 ? 5.429 4.628 -56.112 1.00 94.62 168 GLU A C 1
ATOM 1367 O O . GLU A 1 168 ? 4.613 5.410 -55.622 1.00 94.62 168 GLU A O 1
ATOM 1372 N N . THR A 1 169 ? 6.232 3.879 -55.354 1.00 93.75 169 THR A N 1
ATOM 1373 C CA . THR A 1 169 ? 6.186 3.905 -53.881 1.00 93.75 169 THR A CA 1
ATOM 1374 C C . THR A 1 169 ? 6.599 5.264 -53.314 1.00 93.75 169 THR A C 1
ATOM 1376 O O . THR A 1 169 ? 5.984 5.748 -52.362 1.00 93.75 169 THR A O 1
ATOM 1379 N N . MET A 1 170 ? 7.569 5.939 -53.936 1.00 94.19 170 MET A N 1
ATOM 1380 C CA . MET A 1 170 ? 7.959 7.302 -53.565 1.00 94.19 170 MET A CA 1
ATOM 1381 C C . MET A 1 170 ? 6.839 8.318 -53.824 1.00 94.19 170 MET A C 1
ATOM 1383 O O . MET A 1 170 ? 6.577 9.164 -52.966 1.00 94.19 170 MET A O 1
ATOM 1387 N N . VAL A 1 171 ? 6.138 8.217 -54.958 1.00 95.06 171 VAL A N 1
ATOM 1388 C CA . VAL A 1 171 ? 4.982 9.079 -55.270 1.00 95.06 171 VAL A CA 1
ATOM 1389 C C . VAL A 1 171 ? 3.836 8.832 -54.286 1.00 95.06 171 VAL A C 1
ATOM 1391 O O . VAL A 1 171 ? 3.297 9.783 -53.722 1.00 95.06 171 VAL A O 1
ATOM 1394 N N . GLN A 1 172 ? 3.513 7.570 -53.993 1.00 93.44 172 GLN A N 1
ATOM 1395 C CA . GLN A 1 172 ? 2.493 7.225 -52.995 1.00 93.44 172 GLN A CA 1
ATOM 1396 C C . GLN A 1 172 ? 2.853 7.755 -51.598 1.00 93.44 172 GLN A C 1
ATOM 1398 O O . GLN A 1 172 ? 1.994 8.288 -50.894 1.00 93.44 172 GLN A O 1
ATOM 1403 N N . GLY A 1 173 ? 4.129 7.673 -51.207 1.00 94.06 173 GLY A N 1
ATOM 1404 C CA . GLY A 1 173 ? 4.617 8.241 -49.950 1.00 94.06 173 GLY A CA 1
ATOM 1405 C C . GLY A 1 173 ? 4.445 9.763 -49.875 1.00 94.06 173 GLY A C 1
ATOM 1406 O O . GLY A 1 173 ? 4.051 10.294 -48.833 1.00 94.06 173 GLY A O 1
ATOM 1407 N N . GLN A 1 174 ? 4.682 10.476 -50.981 1.00 93.94 174 GLN A N 1
ATOM 1408 C CA . GLN A 1 174 ? 4.456 11.923 -51.062 1.00 93.94 174 GLN A CA 1
ATOM 1409 C C . GLN A 1 174 ? 2.966 12.285 -50.989 1.00 93.94 174 GLN A C 1
ATOM 1411 O O . GLN A 1 174 ? 2.603 13.218 -50.268 1.00 93.94 174 GLN A O 1
ATOM 1416 N N . ASP A 1 175 ? 2.099 11.516 -51.648 1.00 93.62 175 ASP A N 1
ATOM 1417 C CA . ASP A 1 175 ? 0.647 11.711 -51.603 1.00 93.62 175 ASP A CA 1
ATOM 1418 C C . ASP A 1 175 ? 0.075 11.506 -50.195 1.00 93.62 175 ASP A C 1
ATOM 1420 O O . ASP A 1 175 ? -0.732 12.313 -49.722 1.00 93.62 175 ASP A O 1
ATOM 1424 N N . ILE A 1 176 ? 0.517 10.460 -49.487 1.00 92.38 176 ILE A N 1
ATOM 1425 C CA . ILE A 1 176 ? 0.121 10.218 -48.093 1.00 92.38 176 ILE A CA 1
ATOM 1426 C C . ILE A 1 176 ? 0.589 11.376 -47.213 1.00 92.38 176 ILE A C 1
ATOM 1428 O O . ILE A 1 176 ? -0.198 11.908 -46.430 1.00 92.38 176 ILE A O 1
ATOM 1432 N N . ARG A 1 177 ? 1.838 11.827 -47.380 1.00 93.88 177 ARG A N 1
ATOM 1433 C CA . ARG A 1 177 ? 2.383 12.965 -46.629 1.00 93.88 177 ARG A CA 1
ATOM 1434 C C . ARG A 1 177 ? 1.586 14.251 -46.863 1.00 93.88 177 ARG A C 1
ATOM 1436 O O . ARG A 1 177 ? 1.389 15.015 -45.922 1.00 93.88 177 ARG A O 1
ATOM 1443 N N . ALA A 1 178 ? 1.105 14.483 -48.084 1.00 92.19 178 ALA A N 1
ATOM 1444 C CA . ALA A 1 178 ? 0.280 15.643 -48.411 1.00 92.19 178 ALA A CA 1
ATOM 1445 C C . ALA A 1 178 ? -1.150 15.548 -47.841 1.00 92.19 178 ALA A C 1
ATOM 1447 O O . ALA A 1 178 ? -1.738 16.569 -47.476 1.00 92.19 178 ALA A O 1
ATOM 1448 N N . ARG A 1 179 ? -1.722 14.338 -47.749 1.00 94.00 179 ARG A N 1
ATOM 1449 C CA . ARG A 1 179 ? -3.098 14.109 -47.261 1.00 94.00 179 ARG A CA 1
ATOM 1450 C C . ARG A 1 179 ? -3.202 13.958 -45.744 1.00 94.00 179 ARG A C 1
ATOM 1452 O O . ARG A 1 179 ? -4.221 14.352 -45.181 1.00 94.00 179 ARG A O 1
ATOM 1459 N N . ALA A 1 180 ? -2.163 13.448 -45.085 1.00 92.31 180 ALA A N 1
ATOM 1460 C CA . ALA A 1 180 ? -2.116 13.227 -43.640 1.00 92.31 180 ALA A CA 1
ATOM 1461 C C . ALA A 1 180 ? -2.588 14.430 -42.796 1.00 92.31 180 ALA A C 1
ATOM 1463 O O . ALA A 1 180 ? -3.484 14.237 -41.975 1.00 92.31 180 ALA A O 1
ATOM 1464 N N . PRO A 1 181 ? -2.104 15.674 -43.003 1.00 93.12 181 PRO A N 1
ATOM 1465 C CA . PRO A 1 181 ? -2.536 16.802 -42.175 1.00 93.12 181 PRO A CA 1
ATOM 1466 C C . PRO A 1 181 ? -4.021 17.152 -42.348 1.00 93.12 181 PRO A C 1
ATOM 1468 O O . PRO A 1 181 ? -4.648 17.632 -41.408 1.00 93.12 181 PRO A O 1
ATOM 1471 N N . ARG A 1 182 ? -4.615 16.889 -43.522 1.00 92.25 182 ARG A N 1
ATOM 1472 C CA . ARG A 1 182 ? -6.052 17.122 -43.742 1.00 92.25 182 ARG A CA 1
ATOM 1473 C C . ARG A 1 182 ? -6.904 16.101 -43.000 1.00 92.25 182 ARG A C 1
ATOM 1475 O O . ARG A 1 182 ? -7.853 16.492 -42.334 1.00 92.25 182 ARG A O 1
ATOM 1482 N N . LEU A 1 183 ? -6.531 14.823 -43.085 1.00 91.00 183 LEU A N 1
ATOM 1483 C CA . LEU A 1 18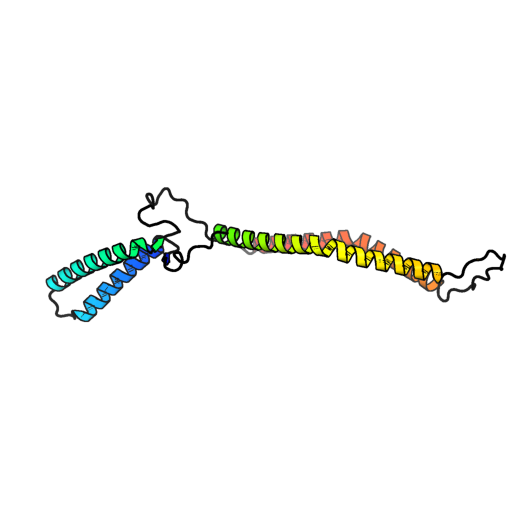3 ? -7.236 13.739 -42.397 1.00 91.00 183 LEU A CA 1
ATOM 1484 C C . LEU A 1 183 ? -7.149 13.893 -40.875 1.00 91.00 183 LEU A C 1
ATOM 1486 O O . LEU A 1 183 ? -8.150 13.717 -40.192 1.00 91.00 183 LEU A O 1
ATOM 1490 N N . ILE A 1 184 ? -5.983 14.289 -40.353 1.00 91.88 184 ILE A N 1
ATOM 1491 C CA . ILE A 1 184 ? -5.810 14.586 -38.924 1.00 91.88 184 ILE A CA 1
ATOM 1492 C C . ILE A 1 184 ? -6.741 15.731 -38.506 1.00 91.88 184 ILE A C 1
ATOM 1494 O O . ILE A 1 184 ? -7.526 15.559 -37.579 1.00 91.88 184 ILE A O 1
ATOM 1498 N N . GLY A 1 185 ? -6.755 16.845 -39.245 1.00 89.56 185 GLY A N 1
ATOM 1499 C CA . GLY A 1 185 ? -7.642 17.970 -38.931 1.00 89.56 185 GLY A CA 1
ATOM 1500 C C . GLY A 1 185 ? -9.140 17.671 -39.112 1.00 89.56 185 GLY A C 1
ATOM 1501 O O . GLY A 1 185 ? -9.984 18.321 -38.502 1.00 89.56 185 GLY A O 1
ATOM 1502 N N . GLU A 1 186 ? -9.525 16.719 -39.964 1.00 91.38 186 GLU A N 1
ATOM 1503 C CA . GLU A 1 186 ? -10.913 16.236 -40.058 1.00 91.38 186 GLU A CA 1
ATOM 1504 C C . GLU A 1 186 ? -11.305 15.383 -38.850 1.00 91.38 186 GLU A C 1
ATOM 1506 O O . GLU A 1 186 ? -12.397 15.565 -38.313 1.00 91.38 186 GLU A O 1
ATOM 1511 N N . VAL A 1 187 ? -10.408 14.512 -38.386 1.00 93.75 187 VAL A N 1
ATOM 1512 C CA . VAL A 1 187 ? -10.624 13.698 -37.183 1.00 93.75 187 VAL A CA 1
ATOM 1513 C C . VAL A 1 187 ? -10.685 14.570 -35.931 1.00 93.75 187 VAL A C 1
ATOM 1515 O O . VAL A 1 187 ? -11.584 14.381 -35.119 1.00 93.75 187 VAL A O 1
ATOM 1518 N N . GLU A 1 188 ? -9.794 15.551 -35.788 1.00 91.31 188 GLU A N 1
ATOM 1519 C CA . GLU A 1 188 ? -9.802 16.492 -34.658 1.00 91.31 188 GLU A CA 1
ATOM 1520 C C . GLU A 1 188 ? -11.119 17.274 -34.590 1.00 91.31 188 GLU A C 1
ATOM 1522 O O . GLU A 1 188 ? -11.765 17.299 -33.545 1.00 91.31 188 GLU A O 1
ATOM 1527 N N . ARG A 1 189 ? -11.597 17.802 -35.724 1.00 88.88 189 ARG A N 1
ATOM 1528 C CA . ARG A 1 189 ? -12.898 18.491 -35.792 1.00 88.88 189 ARG A CA 1
ATOM 1529 C C . ARG A 1 189 ? -14.075 17.566 -35.490 1.00 88.88 189 ARG A C 1
ATOM 1531 O O . ARG A 1 189 ? -15.028 17.979 -34.838 1.00 88.88 189 ARG A O 1
ATOM 1538 N N . ALA A 1 190 ? -14.034 16.317 -35.954 1.00 89.69 190 ALA A N 1
ATOM 1539 C CA . ALA A 1 190 ? -15.071 15.339 -35.635 1.00 89.69 190 ALA A CA 1
ATOM 1540 C C . ALA A 1 190 ? -15.085 14.996 -34.135 1.00 89.69 190 ALA A C 1
ATOM 1542 O O . ALA A 1 190 ? -16.158 14.881 -33.548 1.00 89.69 190 ALA A O 1
ATOM 1543 N N . LEU A 1 191 ? -13.911 14.876 -33.506 1.00 89.81 191 LEU A N 1
ATOM 1544 C CA . LEU A 1 191 ? -13.786 14.650 -32.065 1.00 89.81 191 LEU A CA 1
ATOM 1545 C C . LEU A 1 191 ? -14.312 15.840 -31.256 1.00 89.81 191 LEU A C 1
ATOM 1547 O O . LEU A 1 191 ? -15.054 15.630 -30.300 1.00 89.81 191 LEU A O 1
ATOM 1551 N N . GLU A 1 192 ? -13.991 17.071 -31.656 1.00 90.31 192 GLU A N 1
ATOM 1552 C CA . GLU A 1 192 ? -14.524 18.284 -31.022 1.00 90.31 192 GLU A CA 1
ATOM 1553 C C . GLU A 1 192 ? -16.057 18.325 -31.074 1.00 90.31 192 GLU A C 1
ATOM 1555 O O . GLU A 1 192 ? -16.698 18.530 -30.045 1.00 90.31 192 GLU A O 1
ATOM 1560 N N . LEU A 1 193 ? -16.658 18.022 -32.230 1.00 88.50 193 LEU A N 1
ATOM 1561 C CA . LEU A 1 193 ? -18.117 17.969 -32.377 1.00 88.50 193 LEU A CA 1
ATOM 1562 C C . LEU A 1 193 ? -18.762 16.874 -31.518 1.00 88.50 193 LEU A C 1
ATOM 1564 O O . LEU A 1 193 ? -19.833 17.089 -30.958 1.00 88.50 193 LEU A O 1
ATOM 1568 N N . VAL A 1 194 ? -18.127 15.707 -31.382 1.00 88.06 194 VAL A N 1
ATOM 1569 C CA . VAL A 1 194 ? -18.621 14.635 -30.498 1.00 88.06 194 VAL A CA 1
ATOM 1570 C C . VAL A 1 194 ? -18.589 15.077 -29.033 1.00 88.06 194 VAL A C 1
ATOM 1572 O O . VAL A 1 194 ? -19.536 14.815 -28.291 1.00 88.06 194 VAL A O 1
ATOM 1575 N N . VAL A 1 195 ? -17.535 15.782 -28.616 1.00 87.62 195 VAL A N 1
ATOM 1576 C CA . VAL A 1 195 ? -17.420 16.329 -27.256 1.00 87.62 195 VAL A CA 1
ATOM 1577 C C . VAL A 1 195 ? -18.454 17.433 -27.005 1.00 87.62 195 VAL A C 1
ATOM 1579 O O . VAL A 1 195 ? -19.044 17.479 -25.925 1.00 87.62 195 VAL A O 1
ATOM 1582 N N . GLU A 1 196 ? -18.712 18.302 -27.984 1.00 85.25 196 GLU A N 1
ATOM 1583 C CA . GLU A 1 196 ? -19.744 19.342 -27.884 1.00 85.25 196 GLU A CA 1
ATOM 1584 C C . GLU A 1 196 ? -21.161 18.759 -27.840 1.00 85.25 196 GLU A C 1
ATOM 1586 O O . GLU A 1 196 ? -21.958 19.170 -26.998 1.00 85.25 196 GLU A O 1
ATOM 1591 N N . MET A 1 197 ? -21.464 17.758 -28.670 1.00 82.12 197 MET A N 1
ATOM 1592 C CA . MET A 1 197 ? -22.749 17.049 -28.635 1.00 82.12 197 MET A CA 1
ATOM 1593 C C . MET A 1 197 ? -22.977 16.364 -27.281 1.00 82.12 197 MET A C 1
ATOM 1595 O O . MET A 1 197 ? -24.050 16.502 -26.701 1.00 82.12 197 MET A O 1
ATOM 1599 N N . GLY A 1 198 ? -21.948 15.721 -26.716 1.00 79.56 198 GLY A N 1
ATOM 1600 C CA . GLY A 1 198 ? -22.028 15.115 -25.382 1.00 79.56 198 GLY A CA 1
ATOM 1601 C C . GLY A 1 198 ? -22.211 16.124 -24.240 1.00 79.56 198 GLY A C 1
ATOM 1602 O O . GLY A 1 198 ? -22.722 15.763 -23.184 1.00 79.56 198 GLY A O 1
ATOM 1603 N N . ARG A 1 199 ? -21.832 17.394 -24.437 1.00 76.56 199 ARG A N 1
ATOM 1604 C CA . ARG A 1 199 ? -22.086 18.487 -23.481 1.00 76.56 199 ARG A CA 1
ATOM 1605 C C . ARG A 1 199 ? -23.483 19.097 -23.589 1.00 76.56 199 ARG A C 1
ATOM 1607 O O . ARG A 1 199 ? -23.903 19.749 -22.643 1.00 76.56 199 ARG A O 1
ATOM 1614 N N . LEU A 1 200 ? -24.168 18.938 -24.721 1.00 71.94 200 LEU A N 1
ATOM 1615 C CA . LEU A 1 200 ? -25.523 19.460 -24.937 1.00 71.94 200 LEU A CA 1
ATOM 1616 C C . LEU A 1 200 ? -26.621 18.477 -24.495 1.00 71.94 200 LEU A C 1
ATOM 1618 O O . LEU A 1 200 ? -27.766 18.889 -24.327 1.00 71.94 200 LEU A O 1
ATOM 1622 N N . GLU A 1 201 ? -26.283 17.199 -24.311 1.00 63.81 201 GLU A N 1
ATOM 1623 C CA . GLU A 1 201 ? -27.209 16.138 -23.883 1.00 63.81 201 GLU A CA 1
ATOM 1624 C C . GLU A 1 201 ? -27.206 15.862 -22.361 1.00 63.81 201 GLU A C 1
ATOM 1626 O O . GLU A 1 201 ? -27.967 15.007 -21.903 1.00 63.81 201 GLU A O 1
ATOM 1631 N N . GLY A 1 202 ? -26.389 16.576 -21.573 1.00 48.06 202 GLY A N 1
ATOM 1632 C CA . GLY A 1 202 ? -26.346 16.510 -20.100 1.00 48.06 202 GLY A CA 1
ATOM 1633 C C . GLY A 1 202 ? -26.770 17.816 -19.443 1.00 48.06 202 GLY A C 1
ATOM 1634 O O . GLY A 1 202 ? -27.424 17.741 -18.379 1.00 48.06 202 GLY A O 1
#